Protein AF-A0A0M3J3Z9-F1 (afdb_monomer)

Solvent-accessible surface area (backbone atoms only — not comparable to full-atom values): 23123 Å² total; per-residue (Å²): 130,88,82,90,82,83,89,87,86,92,82,90,77,94,79,92,76,95,77,93,85,79,83,76,82,76,63,74,84,62,61,87,80,76,76,76,76,90,71,92,73,73,80,82,80,78,79,86,76,90,78,77,70,34,96,61,71,65,45,77,46,72,36,70,90,60,50,28,31,44,36,30,33,36,40,78,85,46,23,36,31,40,37,34,25,36,58,85,78,68,43,80,76,45,76,50,78,59,63,76,55,94,54,63,57,46,79,48,73,42,83,66,70,33,36,35,38,38,34,31,60,59,37,41,47,37,45,35,26,40,50,49,96,49,91,84,34,64,46,83,48,88,53,52,76,50,99,56,45,26,63,48,74,48,73,57,66,70,91,78,34,49,56,67,72,36,27,75,42,37,32,42,37,32,40,95,87,50,79,43,81,46,79,42,63,59,97,67,90,71,50,87,33,34,52,45,86,69,54,50,68,33,69,46,86,90,57,83,80,67,56,72,65,53,45,73,77,65,56,85,72,74,86,54,61,40,81,79,74,54,91,94,45,53,78,38,80,79,73,85,73,79,79,81,81,76,80,80,79,78,86,80,86,85,84,87,82,90,84,84,84,89,82,91,87,86,84,89,82,84,85,83,88,84,88,83,82,92,86,82,85,83,82,78,81,82,80,83,83,74,79,68,57,69,66,56,55,78,66,62,65,82,73,54,77,64,56,56,51,51,55,56,55,63,54,56,80,72,53,82,85,78,81,80,51,81,67,80,73,58,77,78,80,70,84,77,85,73,82,82,89,134

Organism: Anisakis simplex (NCBI:txid6269)

Sequence (342 aa):
MKKAYLNENIALANGQCCCDEKIENYNLKLSILRHLSIEFLGMPQYSRKKLLESPRAARILFVCNDAMIVIVHFARSSNRVITLVDSSTLEVKHTHQFDTSPQPLIPHYDFDSSVLFLTSKGDRFINMFEVIPTDPYLLPMASASFPNGHQAISLHPKIVCDVKAVEFQRGWRLTEKSMERISFRVPRVKKDLFQSDIFPRALATWIPVMSASNWFDGNYQPRLFVDLCPEDMQPYIASPQPAVRRSILQPQPRSQSHTHPQQQLISDGNAKSPTAPNGFASTVPQTPSDIGECRAEALRGAVDPNERKIVEMSWSNRIGVDLTLEQDRMQGVDEEEWYEDL

Radius of gyration: 31.96 Å; Cα contacts (8 Å, |Δi|>4): 390; chains: 1; bounding box: 105×120×56 Å

InterPro domains:
  IPR015505 Coronin [PTHR10856] (48-281)
  IPR015943 WD40/YVTN repeat-like-containing domain superfamily [G3DSA:2.130.10.10] (42-186)

pLDDT: mean 70.51, std 28.32, range [23.73, 98.38]

Foldseek 3Di:
DDDDDDDDDDDDDDDDDDDPDPPDPPPVVQPPPPDPPPDDDDDPPDDDDDDDQDPDDKDWDQADVNQKIWIWHAHPVQWTKIWIAGNPPRHTDDIDTDGHDPFTWDWDAFRFQQKIWTDGQFDQKTWIFRADPDPVRTHGDDIDGHPGGFRDKDKDAQLVADQLQQFRTKTWTHHPPDIDIGTDHDDDDPSQAGACVSGPFGFCPPDDQDDPVCVVVVDDDDTDTHGNDDPNHHHDDDDDDDDDDDDPDDDDDDDDDDDDDDDDDDDDDDDDDDDDDDDDDDDDDDDDDPPPVVVVVVPPPDDDPVVVVVVVVVVVVVDDPDPDDPVNPDDDDDPVPPCPDD

Secondary structure (DSSP, 8-state):
--------------------SS-STTGGGTGGGS----SSS-----------SSSS--EEEEETTTTEEEEEEE-TTSEEEEEEEETTT--EEEEEEEEE-SSPPEEEEETTTTEEEEE-TT-SEEEEEEE-SSTT-EEEEEEEE-SS--SEEEEPPGGGS-TTTTEEEEEEEE-SS-EEEEEEE---S--SSB-TTTSPSEE-TTS-SS-HHHHHTT---PPPEE----TT--B-----PPP------PPPPPPP----------------PPP-------PPPPPPSGGGSHHHHTT-S---HHHHHHHHHHHHTTS------GGGG-PPPPGGGG----

Structure (mmCIF, N/CA/C/O backbone):
data_AF-A0A0M3J3Z9-F1
#
_entry.id   AF-A0A0M3J3Z9-F1
#
loop_
_atom_site.group_PDB
_atom_site.id
_atom_site.type_symbol
_atom_site.label_atom_id
_atom_site.label_alt_id
_atom_site.label_comp_id
_atom_site.label_asym_id
_atom_site.label_entity_id
_atom_site.label_seq_id
_atom_site.pdbx_PDB_ins_code
_atom_site.Cartn_x
_atom_site.Cartn_y
_atom_site.Cartn_z
_atom_site.occupancy
_atom_site.B_iso_or_equiv
_atom_site.auth_seq_id
_atom_site.auth_comp_id
_atom_site.auth_asym_id
_atom_site.auth_atom_id
_atom_site.pdbx_PDB_model_num
ATOM 1 N N . MET A 1 1 ? -15.949 -59.157 -8.793 1.00 33.50 1 MET A N 1
ATOM 2 C CA . MET A 1 1 ? -17.158 -59.626 -8.067 1.00 33.50 1 MET A CA 1
ATOM 3 C C . MET A 1 1 ? -18.191 -58.497 -8.039 1.00 33.50 1 MET A C 1
ATOM 5 O O . MET A 1 1 ? -17.756 -57.360 -8.079 1.00 33.50 1 MET A O 1
ATOM 9 N N . LYS A 1 2 ? -19.498 -58.831 -8.029 1.00 27.19 2 LYS A N 1
ATOM 10 C CA . LYS A 1 2 ? -20.723 -58.011 -7.769 1.00 27.19 2 LYS A CA 1
ATOM 11 C C . LYS A 1 2 ? -20.571 -56.462 -7.793 1.00 27.19 2 LYS A C 1
ATOM 13 O O . LYS A 1 2 ? -19.894 -55.928 -6.932 1.00 27.19 2 LYS A O 1
ATOM 18 N N . LYS A 1 3 ? -21.076 -55.702 -8.781 1.00 23.73 3 LYS A N 1
ATOM 19 C CA . LYS A 1 3 ? -22.480 -55.361 -9.181 1.00 23.73 3 LYS A CA 1
ATOM 20 C C . LYS A 1 3 ? -23.329 -54.549 -8.171 1.00 23.73 3 LYS A C 1
ATOM 22 O O . LYS A 1 3 ? -23.683 -55.096 -7.134 1.00 23.73 3 LYS A O 1
ATOM 27 N N . ALA A 1 4 ? -23.835 -53.410 -8.687 1.00 25.70 4 ALA A N 1
ATOM 28 C CA . ALA A 1 4 ? -25.124 -52.727 -8.413 1.00 25.70 4 ALA A CA 1
ATOM 29 C C . ALA A 1 4 ? -25.273 -51.983 -7.058 1.00 25.70 4 ALA A C 1
ATOM 31 O O . ALA A 1 4 ? -24.601 -52.342 -6.100 1.00 25.70 4 ALA A O 1
ATOM 32 N N . TYR A 1 5 ? -26.083 -50.918 -6.908 1.00 26.47 5 TYR A N 1
ATOM 33 C CA . TYR A 1 5 ? -27.323 -50.472 -7.602 1.00 26.47 5 TYR A CA 1
ATOM 34 C C . TYR A 1 5 ? -27.315 -48.942 -7.908 1.00 26.47 5 TYR A C 1
ATOM 36 O O . TYR A 1 5 ? -26.622 -48.208 -7.215 1.00 26.47 5 TYR A O 1
ATOM 44 N N . LEU A 1 6 ? -27.820 -48.478 -9.071 1.00 25.38 6 LEU A N 1
ATOM 45 C CA . LEU A 1 6 ? -29.150 -47.851 -9.347 1.00 25.38 6 LEU A CA 1
ATOM 46 C C . LEU A 1 6 ? -29.468 -46.563 -8.539 1.00 25.38 6 LEU A C 1
ATOM 48 O O . LEU A 1 6 ? -29.291 -46.553 -7.329 1.00 25.38 6 LEU A O 1
ATOM 52 N N . ASN A 1 7 ? -29.795 -45.443 -9.215 1.00 25.02 7 ASN A N 1
ATOM 53 C CA . ASN A 1 7 ? -31.156 -44.861 -9.400 1.00 25.02 7 ASN A CA 1
ATOM 54 C C . ASN A 1 7 ? -31.912 -44.641 -8.065 1.00 25.02 7 ASN A C 1
ATOM 56 O O . ASN A 1 7 ? -32.005 -45.562 -7.270 1.00 25.02 7 ASN A O 1
ATOM 60 N N . GLU A 1 8 ? -32.548 -43.518 -7.721 1.00 29.31 8 GLU A N 1
ATOM 61 C CA . GLU A 1 8 ? -33.167 -42.404 -8.470 1.00 29.31 8 GLU A CA 1
ATOM 62 C C . GLU A 1 8 ? -33.351 -41.210 -7.462 1.00 29.31 8 GLU A C 1
ATOM 64 O O . GLU A 1 8 ? -32.829 -41.300 -6.355 1.00 29.31 8 GLU A O 1
ATOM 69 N N . ASN A 1 9 ? -34.012 -40.058 -7.677 1.00 26.53 9 ASN A N 1
ATOM 70 C CA . ASN A 1 9 ? -34.934 -39.568 -8.716 1.00 26.53 9 ASN A CA 1
ATOM 71 C C . ASN A 1 9 ? -34.886 -38.013 -8.840 1.00 26.53 9 ASN A C 1
ATOM 73 O O . ASN A 1 9 ? -34.100 -37.357 -8.160 1.00 26.53 9 ASN A O 1
ATOM 77 N N . ILE A 1 10 ? -35.754 -37.417 -9.670 1.00 33.69 10 ILE A N 1
ATOM 78 C CA . ILE A 1 10 ? -35.938 -35.958 -9.847 1.00 33.69 10 ILE A CA 1
ATOM 79 C C . ILE A 1 10 ? -37.017 -35.400 -8.899 1.00 33.69 10 ILE A C 1
ATOM 81 O O . ILE A 1 10 ? -38.089 -35.987 -8.772 1.00 33.69 10 ILE A O 1
ATOM 85 N N . ALA A 1 11 ? -36.798 -34.202 -8.341 1.00 27.67 11 ALA A N 1
ATOM 86 C CA . ALA A 1 11 ? -37.871 -33.340 -7.830 1.00 27.67 11 ALA A CA 1
ATOM 87 C C . ALA A 1 11 ? -37.537 -31.849 -8.041 1.00 27.67 11 ALA A C 1
ATOM 89 O O . ALA A 1 11 ? -36.802 -31.242 -7.265 1.00 27.67 11 ALA A O 1
ATOM 90 N N . LEU A 1 12 ? -38.092 -31.255 -9.102 1.00 29.23 12 LEU A N 1
ATOM 91 C CA . LEU A 1 12 ? -38.137 -29.802 -9.282 1.00 29.23 12 LEU A CA 1
ATOM 92 C C . LEU A 1 12 ? -39.249 -29.217 -8.402 1.00 29.23 12 LEU A C 1
ATOM 94 O O . LEU A 1 12 ? -40.394 -29.659 -8.486 1.00 29.23 12 LEU A O 1
ATOM 98 N N . ALA A 1 13 ? -38.936 -28.179 -7.628 1.00 28.89 13 ALA A N 1
ATOM 99 C CA . ALA A 1 13 ? -39.926 -27.318 -6.988 1.00 28.89 13 ALA A CA 1
ATOM 100 C C . ALA A 1 13 ? -39.615 -25.860 -7.351 1.00 28.89 13 ALA A C 1
ATOM 102 O O . ALA A 1 13 ? -38.582 -25.317 -6.963 1.00 28.89 13 ALA A O 1
ATOM 103 N N . ASN A 1 14 ? -40.497 -25.243 -8.138 1.00 28.72 14 ASN A N 1
ATOM 104 C CA . ASN A 1 14 ? -40.319 -23.878 -8.625 1.00 28.72 14 ASN A CA 1
ATOM 105 C C . ASN A 1 14 ? -40.517 -22.856 -7.494 1.00 28.72 14 ASN A C 1
ATOM 107 O O . ASN A 1 14 ? -41.579 -22.813 -6.875 1.00 28.72 14 ASN A O 1
ATOM 111 N N . GLY A 1 15 ? -39.523 -21.991 -7.290 1.00 27.84 15 GLY A N 1
ATOM 112 C CA . GLY A 1 15 ? -39.578 -20.823 -6.408 1.00 27.84 15 GLY A CA 1
ATOM 113 C C . GLY A 1 15 ? -38.993 -19.613 -7.130 1.00 27.84 15 GLY A C 1
ATOM 114 O O . GLY A 1 15 ? -37.798 -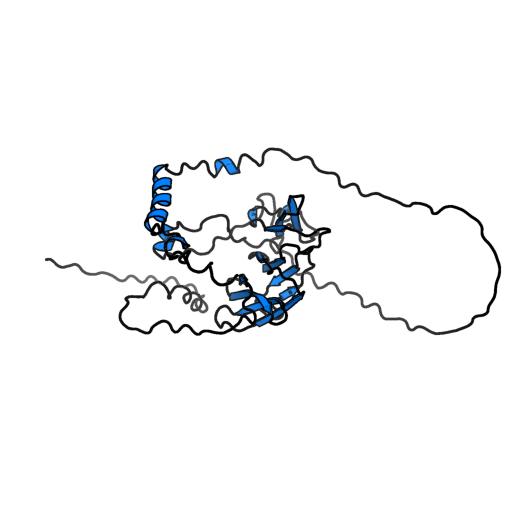19.355 -7.057 1.00 27.84 15 GLY A O 1
ATOM 115 N N . GLN A 1 16 ? -39.832 -18.918 -7.895 1.00 28.64 16 GLN A N 1
ATOM 116 C CA . GLN A 1 16 ? -39.428 -17.872 -8.833 1.00 28.64 16 GLN A CA 1
ATOM 117 C C . GLN A 1 16 ? -39.018 -16.576 -8.110 1.00 28.64 16 GLN A C 1
ATOM 119 O O . GLN A 1 16 ? -39.840 -15.961 -7.434 1.00 28.64 16 GLN A O 1
ATOM 124 N N . CYS A 1 17 ? -37.779 -16.116 -8.308 1.00 25.52 17 CYS A N 1
ATOM 125 C CA . CYS A 1 17 ? -37.366 -14.748 -7.986 1.00 25.52 17 CYS A CA 1
ATOM 126 C C . CYS A 1 17 ? -36.454 -14.211 -9.098 1.00 25.52 17 CYS A C 1
ATOM 128 O O . CYS A 1 17 ? -35.411 -14.786 -9.393 1.00 25.52 17 CYS A O 1
ATOM 130 N N . CYS A 1 18 ? -36.882 -13.139 -9.763 1.00 31.05 18 CYS A N 1
ATOM 131 C CA . CYS A 1 18 ? -36.248 -12.635 -10.980 1.00 31.05 18 CYS A CA 1
ATOM 132 C C . CYS A 1 18 ? -34.999 -11.792 -10.667 1.00 31.05 18 CYS A C 1
ATOM 134 O O . CYS A 1 18 ? -35.163 -10.669 -10.199 1.00 31.05 18 CYS A O 1
ATOM 136 N N . CYS A 1 19 ? -33.789 -12.287 -10.971 1.00 29.59 19 CYS A N 1
ATOM 137 C CA . CYS A 1 19 ? -32.552 -11.477 -10.998 1.00 29.59 19 CYS A CA 1
ATOM 138 C C . CYS A 1 19 ? -31.369 -12.087 -11.803 1.00 29.59 19 CYS A C 1
ATOM 140 O O . CYS A 1 19 ? -30.241 -11.605 -11.681 1.00 29.59 19 CYS A O 1
ATOM 142 N N . ASP A 1 20 ? -31.583 -13.118 -12.629 1.00 28.89 20 ASP A N 1
ATOM 143 C CA . ASP A 1 20 ? -30.493 -13.823 -13.325 1.00 28.89 20 ASP A CA 1
ATOM 144 C C . ASP A 1 20 ? -30.162 -13.237 -14.706 1.00 28.89 20 ASP A C 1
ATOM 146 O O . ASP A 1 20 ? -30.715 -13.651 -15.720 1.00 28.89 20 ASP A O 1
ATOM 150 N N . GLU A 1 21 ? -29.206 -12.301 -14.751 1.00 33.41 21 GLU A N 1
ATOM 151 C CA . GLU A 1 21 ? -28.522 -11.934 -16.010 1.00 33.41 21 GLU A CA 1
ATOM 152 C C . GLU A 1 21 ? -27.061 -11.445 -15.833 1.00 33.41 21 GLU A C 1
ATOM 154 O O . GLU A 1 21 ? -26.487 -10.832 -16.731 1.00 33.41 21 GLU A O 1
ATOM 159 N N . LYS A 1 22 ? -26.422 -11.668 -14.665 1.00 32.72 22 LYS A N 1
ATOM 160 C CA . LYS A 1 22 ? -25.047 -11.173 -14.381 1.00 32.72 22 LYS A CA 1
ATOM 161 C C . LYS A 1 22 ? -24.101 -12.136 -13.635 1.00 32.72 22 LYS A C 1
ATOM 163 O O . LYS A 1 22 ? -23.077 -11.690 -13.120 1.00 32.72 22 LYS A O 1
ATOM 168 N N . ILE A 1 23 ? -24.385 -13.443 -13.597 1.00 35.22 23 ILE A N 1
ATOM 169 C CA . ILE A 1 23 ? -23.622 -14.430 -12.790 1.00 35.22 23 ILE A CA 1
ATOM 170 C C . ILE A 1 23 ? -22.771 -15.401 -13.653 1.00 35.22 23 ILE A C 1
ATOM 172 O O . ILE A 1 23 ? -22.338 -16.447 -13.187 1.00 35.22 23 ILE A O 1
ATOM 176 N N . GLU A 1 24 ? -22.428 -15.059 -14.903 1.00 31.77 24 GLU A N 1
ATOM 177 C CA . GLU A 1 24 ? -21.567 -15.933 -15.737 1.00 31.77 24 GLU A CA 1
ATOM 178 C C . GLU A 1 24 ? -20.054 -15.636 -15.668 1.00 31.77 24 GLU A C 1
ATOM 180 O O . GLU A 1 24 ? -19.243 -16.534 -15.884 1.00 31.77 24 GLU A O 1
ATOM 185 N N . ASN A 1 25 ? -19.624 -14.422 -15.299 1.00 35.53 25 ASN A N 1
ATOM 186 C CA . ASN A 1 25 ? -18.208 -14.024 -15.435 1.00 35.53 25 ASN A CA 1
ATOM 187 C C . ASN A 1 25 ? -17.286 -14.315 -14.229 1.00 35.53 25 ASN A C 1
ATOM 189 O O . ASN A 1 25 ? -16.081 -14.086 -14.323 1.00 35.53 25 ASN A O 1
ATOM 193 N N . TYR A 1 26 ? -17.794 -14.841 -13.107 1.00 36.09 26 TYR A N 1
ATOM 194 C CA . TYR A 1 26 ? -16.971 -15.078 -11.901 1.00 36.09 26 TYR A CA 1
ATOM 195 C C . TYR A 1 26 ? -16.423 -16.511 -11.741 1.00 36.09 26 TYR A C 1
ATOM 197 O O . TYR A 1 26 ? -15.507 -16.719 -10.946 1.00 36.09 26 TYR A O 1
ATOM 205 N N . ASN A 1 27 ? -16.895 -17.491 -12.522 1.00 34.88 27 ASN A N 1
ATOM 206 C CA . ASN A 1 27 ? -16.474 -18.899 -12.383 1.00 34.88 27 ASN A CA 1
ATOM 207 C C . ASN A 1 27 ? -15.182 -19.274 -13.145 1.00 34.88 27 ASN A C 1
ATOM 209 O O . ASN A 1 27 ? -14.620 -20.348 -12.927 1.00 34.88 27 ASN A O 1
ATOM 213 N N . LEU A 1 28 ? -14.651 -18.389 -13.996 1.00 34.75 28 LEU A N 1
ATOM 214 C CA . LEU A 1 28 ? -13.483 -18.675 -14.848 1.00 34.75 28 LEU A CA 1
ATOM 215 C C . LEU A 1 28 ? -12.121 -18.696 -14.123 1.00 34.75 28 LEU A C 1
ATOM 217 O O . LEU A 1 28 ? -11.153 -19.201 -14.685 1.00 34.75 28 LEU A O 1
ATOM 221 N N . LYS A 1 29 ? -12.017 -18.206 -12.876 1.00 39.53 29 LYS A N 1
ATOM 222 C CA . LYS A 1 29 ? -10.755 -18.238 -12.098 1.00 39.53 29 LYS A CA 1
ATOM 223 C C . LYS A 1 29 ? -10.518 -19.545 -11.312 1.00 39.53 29 LYS A C 1
ATOM 225 O O . LYS A 1 29 ? -9.433 -19.711 -10.765 1.00 39.53 29 LYS A O 1
ATOM 230 N N . LEU A 1 30 ? -11.480 -20.479 -11.265 1.00 37.47 30 LEU A N 1
ATOM 231 C CA . LEU A 1 30 ? -11.384 -21.738 -10.492 1.00 37.47 30 LEU A CA 1
ATOM 232 C C . LEU A 1 30 ? -11.412 -23.027 -11.339 1.00 37.47 30 LEU A C 1
ATOM 234 O O . LEU A 1 30 ? -11.073 -24.094 -10.829 1.00 37.47 30 LEU A O 1
ATOM 238 N N . SER A 1 31 ? -11.728 -22.953 -12.635 1.00 32.56 31 SER A N 1
ATOM 239 C CA . SER A 1 31 ? -11.717 -24.120 -13.537 1.00 32.56 31 SER A CA 1
ATOM 240 C C . SER A 1 31 ? -10.309 -24.660 -13.845 1.00 32.56 31 SER A C 1
ATOM 242 O O . SER A 1 31 ? -10.166 -25.823 -14.215 1.00 32.56 31 SER A O 1
ATOM 244 N N . ILE A 1 32 ? -9.262 -23.855 -13.633 1.00 40.59 32 ILE A N 1
ATOM 245 C CA . ILE A 1 32 ? -7.861 -24.180 -13.966 1.00 40.59 32 ILE A CA 1
ATOM 246 C C . ILE A 1 32 ? -7.263 -25.304 -13.087 1.00 40.59 32 ILE A C 1
ATOM 248 O O . ILE A 1 32 ? -6.257 -25.896 -13.469 1.00 40.59 32 ILE A O 1
ATOM 252 N N . LEU A 1 33 ? -7.867 -25.644 -11.938 1.00 38.66 33 LEU A N 1
ATOM 253 C CA . LEU A 1 33 ? -7.277 -26.582 -10.961 1.00 38.66 33 LEU A CA 1
ATOM 254 C C . LEU A 1 33 ? -8.063 -27.880 -10.699 1.00 38.66 33 LEU A C 1
ATOM 256 O O . LEU A 1 33 ? -7.656 -28.649 -9.833 1.00 38.66 33 LEU A O 1
ATOM 260 N N . ARG A 1 34 ? -9.168 -28.163 -11.410 1.00 42.50 34 ARG A N 1
ATOM 261 C CA . ARG A 1 34 ? -10.032 -29.322 -11.074 1.00 42.50 34 ARG A CA 1
ATOM 262 C C . ARG A 1 34 ? -10.458 -30.254 -12.216 1.00 42.50 34 ARG A C 1
ATOM 264 O O . ARG A 1 34 ? -11.210 -31.183 -11.943 1.00 42.50 34 ARG A O 1
ATOM 271 N N . HIS A 1 35 ? -9.968 -30.089 -13.449 1.00 36.62 35 HIS A N 1
ATOM 272 C CA . HIS A 1 35 ? -10.182 -31.053 -14.550 1.00 36.62 35 HIS A CA 1
ATOM 273 C C . HIS A 1 35 ? -8.892 -31.333 -15.345 1.00 36.62 35 HIS A C 1
ATOM 275 O O . HIS A 1 35 ? -8.808 -31.118 -16.549 1.00 36.62 35 HIS A O 1
ATOM 281 N N . LEU A 1 36 ? -7.878 -31.860 -14.652 1.00 37.72 36 LEU A N 1
ATOM 282 C CA . LEU A 1 36 ? -6.738 -32.538 -15.278 1.00 37.72 36 LEU A CA 1
ATOM 283 C C . LEU A 1 36 ? -6.744 -34.025 -14.908 1.00 37.72 36 LEU A C 1
ATOM 285 O O . LEU A 1 36 ? -5.853 -34.535 -14.234 1.00 37.72 36 LEU A O 1
ATOM 289 N N . SER A 1 37 ? -7.749 -34.730 -15.436 1.00 35.53 37 SER A N 1
ATOM 290 C CA . SER A 1 37 ? -7.459 -36.049 -16.000 1.00 35.53 37 SER A CA 1
ATOM 291 C C . SER A 1 37 ? -6.449 -35.808 -17.122 1.00 35.53 37 SER A C 1
ATOM 293 O O . SER A 1 37 ? -6.788 -35.165 -18.117 1.00 35.53 37 SER A O 1
ATOM 295 N N . ILE A 1 38 ? -5.190 -36.210 -16.931 1.00 41.38 38 ILE A N 1
ATOM 296 C CA . ILE A 1 38 ? -4.120 -35.969 -17.909 1.00 41.38 38 ILE A CA 1
ATOM 297 C C . ILE A 1 38 ? -4.231 -37.009 -19.032 1.00 41.38 38 ILE A C 1
ATOM 299 O O . ILE A 1 38 ? -3.401 -37.899 -19.179 1.00 41.38 38 ILE A O 1
ATOM 303 N N . GLU A 1 39 ? -5.275 -36.860 -19.845 1.00 37.66 39 GLU A N 1
ATOM 304 C CA . GLU A 1 39 ? -5.426 -37.508 -21.144 1.00 37.66 39 GLU A CA 1
ATOM 305 C C . GLU A 1 39 ? -5.562 -36.429 -22.228 1.00 37.66 39 GLU A C 1
ATOM 307 O O . GLU A 1 39 ? -6.643 -35.969 -22.580 1.00 37.66 39 GLU A O 1
ATOM 312 N N . PHE A 1 40 ? -4.405 -36.015 -22.749 1.00 41.41 40 PHE A N 1
ATOM 313 C CA . PHE A 1 40 ? -4.224 -35.532 -24.123 1.00 41.41 40 PHE A CA 1
ATOM 314 C C . PHE A 1 40 ? -5.148 -34.414 -24.667 1.00 41.41 40 PHE A C 1
ATOM 316 O O . PHE A 1 40 ? -5.565 -34.449 -25.824 1.00 41.41 40 PHE A O 1
ATOM 323 N N . LEU A 1 41 ? -5.338 -33.328 -23.911 1.00 43.28 41 LEU A N 1
ATOM 324 C CA . LEU A 1 41 ? -5.767 -32.038 -24.473 1.00 43.28 41 LEU A CA 1
ATOM 325 C C . LEU A 1 41 ? -4.798 -30.916 -24.087 1.00 43.28 41 LEU A C 1
ATOM 327 O O . LEU A 1 41 ? -4.884 -30.381 -22.991 1.00 43.28 41 LEU A O 1
ATOM 331 N N . GLY A 1 42 ? -3.899 -30.575 -25.021 1.00 43.16 42 GLY A N 1
ATOM 332 C CA . GLY A 1 42 ? -3.133 -29.321 -25.095 1.00 43.16 42 GLY A CA 1
ATOM 333 C C . GLY A 1 42 ? -2.406 -28.849 -23.828 1.00 43.16 42 GLY A C 1
ATOM 334 O O . GLY A 1 42 ? -3.025 -28.316 -22.913 1.00 43.16 42 GLY A O 1
ATOM 335 N N . MET A 1 43 ? -1.065 -28.888 -23.839 1.00 45.84 43 MET A N 1
ATOM 336 C CA . MET A 1 43 ? -0.248 -28.120 -22.882 1.00 45.84 43 MET A CA 1
ATOM 337 C C . MET A 1 43 ? -0.798 -26.684 -22.752 1.00 45.84 43 MET A C 1
ATOM 339 O O . MET A 1 43 ? -0.996 -26.047 -23.795 1.00 45.84 43 MET A O 1
ATOM 343 N N . PRO A 1 44 ? -1.027 -26.151 -21.534 1.00 53.22 44 PRO A N 1
ATOM 344 C CA . PRO A 1 44 ? -1.515 -24.787 -21.365 1.00 53.22 44 PRO A CA 1
ATOM 345 C C . PRO A 1 44 ? -0.590 -23.810 -22.099 1.00 53.22 44 PRO A C 1
ATOM 347 O O . PRO A 1 44 ? 0.607 -23.727 -21.817 1.00 53.22 44 PRO A O 1
ATOM 350 N N . GLN A 1 45 ? -1.137 -23.092 -23.083 1.00 52.72 45 GLN A N 1
ATOM 351 C CA . GLN A 1 45 ? -0.361 -22.176 -23.916 1.00 52.72 45 GLN A CA 1
ATOM 352 C C . GLN A 1 45 ? -0.028 -20.903 -23.132 1.00 52.72 45 GLN A C 1
ATOM 354 O O . GLN A 1 45 ? -0.755 -19.911 -23.167 1.00 52.72 45 GLN A O 1
ATOM 359 N N . TYR A 1 46 ? 1.097 -20.929 -22.420 1.00 59.44 46 TYR A N 1
ATOM 360 C CA . TYR A 1 46 ? 1.622 -19.766 -21.712 1.00 59.44 46 TYR A CA 1
ATOM 361 C C . TYR A 1 46 ? 2.097 -18.690 -22.700 1.00 59.44 46 TYR A C 1
ATOM 363 O O . TYR A 1 46 ? 3.202 -18.759 -23.245 1.00 59.44 46 TYR A O 1
ATOM 371 N N . SER A 1 47 ? 1.284 -17.656 -22.912 1.00 65.62 47 SER A N 1
ATOM 372 C CA . SER A 1 47 ? 1.671 -16.483 -23.696 1.00 65.62 47 SER A CA 1
ATOM 373 C C . SER A 1 47 ? 2.633 -15.591 -22.896 1.00 65.62 47 SER A C 1
ATOM 375 O O . SER A 1 47 ? 2.277 -14.940 -21.914 1.00 65.62 47 SER A O 1
ATOM 377 N N . ARG A 1 48 ? 3.908 -15.547 -23.304 1.00 72.81 48 ARG A N 1
ATOM 378 C CA . ARG A 1 48 ? 4.930 -14.743 -22.615 1.00 72.81 48 ARG A CA 1
ATOM 379 C C . ARG A 1 48 ? 4.952 -13.303 -23.133 1.00 72.81 48 ARG A C 1
ATOM 381 O O . ARG A 1 48 ? 5.608 -13.007 -24.129 1.00 72.81 48 ARG A O 1
ATOM 388 N N . LYS A 1 49 ? 4.318 -12.380 -22.406 1.00 81.12 49 LYS A N 1
ATOM 389 C CA . LYS A 1 49 ? 4.427 -10.931 -22.651 1.00 81.12 49 LYS A CA 1
ATOM 390 C C . LYS A 1 49 ? 5.615 -10.341 -21.881 1.00 81.12 49 LYS A C 1
ATOM 392 O O . LYS A 1 49 ? 5.682 -10.458 -20.659 1.00 81.12 49 LYS A O 1
ATOM 397 N N . LYS A 1 50 ? 6.562 -9.688 -22.569 1.00 84.94 50 LYS A N 1
ATOM 398 C CA . LYS A 1 50 ? 7.608 -8.898 -21.893 1.00 84.94 50 LYS A CA 1
ATOM 399 C C . LYS A 1 50 ? 7.001 -7.575 -21.429 1.00 84.94 50 LYS A C 1
ATOM 401 O O . LYS A 1 50 ? 6.537 -6.801 -22.257 1.00 84.94 50 LYS A O 1
ATOM 406 N N . LEU A 1 51 ? 7.041 -7.334 -20.121 1.00 86.38 51 LEU A N 1
ATOM 407 C CA . LEU A 1 51 ? 6.490 -6.127 -19.501 1.00 86.38 51 LEU A CA 1
ATOM 408 C C . LEU A 1 51 ? 7.530 -5.317 -18.712 1.00 86.38 51 LEU A C 1
ATOM 410 O O . LEU A 1 51 ? 7.484 -4.094 -18.713 1.00 86.38 51 LEU A O 1
ATOM 414 N N . LEU A 1 52 ? 8.500 -5.982 -18.077 1.00 91.06 52 LEU A N 1
ATOM 415 C CA . LEU A 1 52 ? 9.582 -5.300 -17.365 1.00 91.06 52 LEU A CA 1
ATOM 416 C C . LEU A 1 52 ? 10.691 -4.861 -18.334 1.00 91.06 52 LEU A C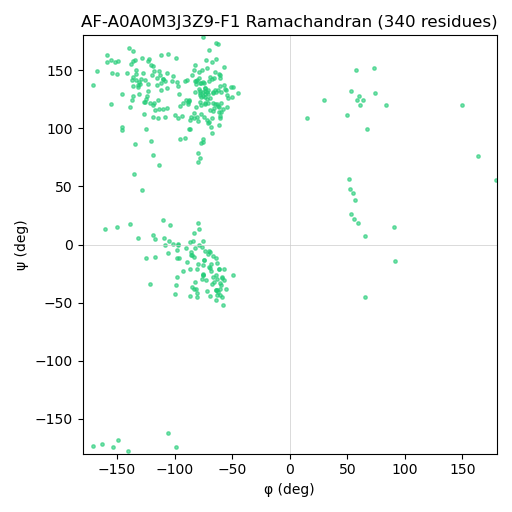 1
ATOM 418 O O . LEU A 1 52 ? 11.196 -5.655 -19.136 1.00 91.06 52 LEU A O 1
ATOM 422 N N . GLU A 1 53 ? 11.099 -3.597 -18.226 1.00 88.56 53 GLU A N 1
ATOM 423 C CA . GLU A 1 53 ? 12.219 -3.027 -18.988 1.00 88.56 53 GLU A CA 1
ATOM 424 C C . GLU A 1 53 ? 13.587 -3.337 -18.371 1.00 88.56 53 GLU A C 1
ATOM 426 O O . GLU A 1 53 ? 14.579 -3.466 -19.089 1.00 88.56 53 GLU A O 1
ATOM 431 N N . SER A 1 54 ? 13.634 -3.438 -17.041 1.00 91.94 54 SER A N 1
ATOM 432 C CA . SER A 1 54 ? 14.845 -3.626 -16.244 1.00 91.94 54 SER A CA 1
ATOM 433 C C . SER A 1 54 ? 14.884 -5.035 -15.635 1.00 91.94 54 SER A C 1
ATOM 435 O O . SER A 1 54 ? 13.841 -5.514 -15.190 1.00 91.94 54 SER A O 1
ATOM 437 N N . PRO A 1 55 ? 16.060 -5.688 -15.541 1.00 91.88 55 PRO A N 1
ATOM 438 C CA . PRO A 1 55 ? 16.224 -6.949 -14.809 1.00 91.88 55 PRO A CA 1
ATOM 439 C C . PRO A 1 55 ? 16.269 -6.758 -13.280 1.00 91.88 55 PRO A C 1
ATOM 441 O O . PRO A 1 55 ? 16.400 -7.730 -12.541 1.00 91.88 55 PRO A O 1
ATOM 444 N N . ARG A 1 56 ? 16.211 -5.510 -12.788 1.00 93.50 56 ARG A N 1
ATOM 445 C CA . ARG A 1 56 ? 16.195 -5.191 -11.353 1.00 93.50 56 ARG A CA 1
ATOM 446 C C . ARG A 1 56 ? 14.891 -5.661 -10.699 1.00 93.50 56 ARG A C 1
ATOM 448 O O . ARG A 1 56 ? 13.865 -5.797 -11.359 1.00 93.50 56 ARG A O 1
ATOM 455 N N . ALA A 1 57 ? 14.939 -5.858 -9.381 1.00 91.56 57 ALA A N 1
ATOM 456 C CA . ALA A 1 57 ? 13.812 -6.343 -8.590 1.00 91.56 57 ALA A CA 1
ATOM 457 C C . ALA A 1 57 ? 12.517 -5.545 -8.835 1.00 91.56 57 ALA A C 1
ATOM 459 O O . ALA A 1 57 ? 12.520 -4.311 -8.819 1.00 91.56 57 ALA A O 1
ATOM 460 N N . ALA A 1 58 ? 11.416 -6.278 -8.989 1.00 95.50 58 ALA A N 1
ATOM 461 C CA . ALA A 1 58 ? 10.062 -5.758 -9.094 1.00 95.50 58 ALA A CA 1
ATOM 462 C C . ALA A 1 58 ? 9.169 -6.380 -8.008 1.00 95.50 58 ALA A C 1
ATOM 464 O O . ALA A 1 58 ? 9.467 -7.457 -7.489 1.00 95.50 58 ALA A O 1
ATOM 465 N N . ARG A 1 59 ? 8.070 -5.707 -7.666 1.00 97.00 59 ARG A N 1
ATOM 466 C CA . ARG A 1 59 ? 7.022 -6.204 -6.761 1.00 97.00 59 ARG A CA 1
ATOM 467 C C . ARG A 1 59 ? 5.664 -6.086 -7.432 1.00 97.00 59 ARG A C 1
ATOM 469 O O . ARG A 1 59 ? 5.452 -5.177 -8.230 1.00 97.00 59 ARG A O 1
ATOM 476 N N . ILE A 1 60 ? 4.765 -7.009 -7.113 1.00 96.81 60 ILE A N 1
ATOM 477 C CA . ILE A 1 60 ? 3.459 -7.143 -7.760 1.00 96.81 60 ILE A CA 1
ATOM 478 C C . ILE A 1 60 ? 2.385 -7.270 -6.680 1.00 96.81 60 ILE A C 1
ATOM 480 O O . ILE A 1 60 ? 2.578 -8.023 -5.728 1.00 96.81 60 ILE A O 1
ATOM 484 N N . LEU A 1 61 ? 1.269 -6.554 -6.833 1.00 97.06 61 LEU A N 1
ATOM 485 C CA . LEU A 1 61 ? 0.062 -6.683 -6.012 1.00 97.06 61 LEU A CA 1
ATOM 486 C C . LEU A 1 61 ? -1.181 -6.741 -6.905 1.00 97.06 61 LEU A C 1
ATOM 488 O O . LEU A 1 61 ? -1.241 -6.058 -7.925 1.00 97.06 61 LEU A O 1
ATOM 492 N N . PHE A 1 62 ? -2.196 -7.492 -6.482 1.00 96.94 62 PHE A N 1
ATOM 493 C CA . PHE A 1 62 ? -3.552 -7.356 -7.014 1.00 96.94 62 PHE A CA 1
ATOM 494 C C . PHE A 1 62 ? -4.264 -6.189 -6.321 1.00 96.94 62 PHE A C 1
ATOM 496 O O . PHE A 1 62 ? -4.149 -6.024 -5.107 1.00 96.94 62 PHE A O 1
ATOM 503 N N . VAL A 1 63 ? -4.996 -5.389 -7.095 1.00 97.12 63 VAL A N 1
ATOM 504 C CA . VAL A 1 63 ? -5.750 -4.214 -6.630 1.00 97.12 63 VAL A CA 1
ATOM 505 C C . VAL A 1 63 ? -7.143 -4.187 -7.264 1.00 97.12 63 VAL A C 1
ATOM 507 O O . VAL A 1 63 ? -7.411 -4.931 -8.212 1.00 97.12 63 VAL A O 1
ATOM 510 N N . CYS A 1 64 ? -8.039 -3.345 -6.739 1.00 95.00 64 CYS A N 1
ATOM 511 C CA . CYS A 1 64 ? -9.409 -3.177 -7.239 1.00 95.00 64 CYS A CA 1
ATOM 512 C C . CYS A 1 64 ? -10.159 -4.522 -7.369 1.00 95.00 64 CYS A C 1
ATOM 514 O O . CYS A 1 64 ? -10.617 -4.885 -8.450 1.00 95.00 64 CYS A O 1
ATOM 516 N N . ASN A 1 65 ? -10.248 -5.289 -6.274 1.00 91.81 65 ASN A N 1
ATOM 517 C CA . ASN A 1 65 ? -10.880 -6.622 -6.230 1.00 91.81 65 ASN A CA 1
ATOM 518 C C . ASN A 1 65 ? -10.315 -7.626 -7.256 1.00 91.81 65 ASN A C 1
ATOM 520 O O . ASN A 1 65 ? -11.053 -8.346 -7.925 1.00 91.81 65 ASN A O 1
ATOM 524 N N . ASP A 1 66 ? -8.987 -7.661 -7.375 1.00 94.25 66 ASP A N 1
ATOM 525 C CA . ASP A 1 66 ? -8.225 -8.496 -8.310 1.00 94.25 66 ASP A CA 1
ATOM 526 C C . ASP A 1 66 ? -8.562 -8.259 -9.795 1.00 94.25 66 ASP A C 1
ATOM 528 O O . ASP A 1 66 ? -8.262 -9.122 -10.626 1.00 94.25 66 ASP A O 1
ATOM 532 N N . ALA A 1 67 ? -9.181 -7.121 -10.138 1.00 95.06 67 ALA A N 1
ATOM 533 C CA . ALA A 1 67 ? -9.415 -6.706 -11.521 1.00 95.06 67 ALA A CA 1
ATOM 534 C C . ALA A 1 67 ? -8.137 -6.158 -12.173 1.00 95.06 67 ALA A C 1
ATOM 536 O O . ALA A 1 67 ? -7.941 -6.321 -13.379 1.00 95.06 67 ALA A O 1
ATOM 537 N N . MET A 1 68 ? -7.241 -5.565 -11.379 1.00 96.94 68 MET A N 1
ATOM 538 C CA . MET A 1 68 ? -5.980 -4.991 -11.845 1.00 96.94 68 MET A CA 1
ATOM 539 C C . MET A 1 68 ? -4.778 -5.501 -11.056 1.00 96.94 68 MET A C 1
ATOM 541 O O . MET A 1 68 ? -4.887 -6.003 -9.936 1.00 96.94 68 MET A O 1
ATOM 545 N N . ILE A 1 69 ? -3.611 -5.343 -11.669 1.00 97.62 69 ILE A N 1
ATOM 546 C CA . ILE A 1 69 ? -2.307 -5.690 -11.126 1.00 97.62 69 ILE A CA 1
ATOM 547 C C . ILE A 1 69 ? -1.456 -4.418 -11.095 1.00 97.62 69 ILE A C 1
ATOM 549 O O . ILE A 1 69 ? -1.204 -3.798 -12.128 1.00 97.62 69 ILE A O 1
ATOM 553 N N . VAL A 1 70 ? -0.989 -4.050 -9.905 1.00 98.00 70 VAL A N 1
ATOM 554 C CA . VAL A 1 70 ? 0.046 -3.034 -9.697 1.00 98.00 70 VAL A CA 1
ATOM 555 C C . VAL A 1 70 ? 1.404 -3.711 -9.768 1.00 98.00 70 VAL A C 1
ATOM 557 O O . VAL A 1 70 ? 1.679 -4.640 -9.010 1.00 98.00 70 VAL A O 1
ATOM 560 N N . ILE A 1 71 ? 2.271 -3.218 -10.649 1.00 97.50 71 ILE A N 1
ATOM 561 C CA . ILE A 1 71 ? 3.658 -3.659 -10.781 1.00 97.50 71 ILE A CA 1
ATOM 562 C C . ILE A 1 71 ? 4.568 -2.479 -10.480 1.00 97.50 71 ILE A C 1
ATOM 564 O O . ILE A 1 71 ? 4.525 -1.450 -11.147 1.00 97.50 71 ILE A O 1
ATOM 568 N N . VAL A 1 72 ? 5.425 -2.647 -9.485 1.00 97.38 72 VAL A N 1
ATOM 569 C CA . VAL A 1 72 ? 6.393 -1.651 -9.042 1.00 97.38 72 VAL A CA 1
ATOM 570 C C . VAL A 1 72 ? 7.782 -2.138 -9.425 1.00 97.38 72 VAL A C 1
ATOM 572 O O . VAL A 1 72 ? 8.212 -3.194 -8.966 1.00 97.38 72 VAL A O 1
ATOM 575 N N . HIS A 1 73 ? 8.470 -1.406 -10.297 1.00 96.81 73 HIS A N 1
ATOM 576 C CA . HIS A 1 73 ? 9.715 -1.841 -10.933 1.00 96.81 73 HIS A CA 1
ATOM 577 C C . HIS A 1 73 ? 10.639 -0.655 -11.252 1.00 96.81 73 HIS A C 1
ATOM 579 O O . HIS A 1 73 ? 10.428 0.468 -10.792 1.00 96.81 73 HIS A O 1
ATOM 585 N N . PHE A 1 74 ? 11.679 -0.911 -12.046 1.00 96.81 74 PHE A N 1
ATOM 586 C CA . PHE A 1 74 ? 12.543 0.123 -12.609 1.00 96.81 74 PHE A CA 1
ATOM 587 C C . PHE A 1 74 ? 12.335 0.260 -14.118 1.00 96.81 74 PHE A C 1
ATOM 589 O O . PHE A 1 74 ? 12.164 -0.746 -14.815 1.00 96.81 74 PHE A O 1
ATOM 596 N N . ALA A 1 75 ? 12.392 1.496 -14.612 1.00 94.81 75 ALA A N 1
ATOM 597 C CA . ALA A 1 75 ? 12.564 1.788 -16.034 1.00 94.81 75 ALA A CA 1
ATOM 598 C C . ALA A 1 75 ? 13.980 1.424 -16.504 1.00 94.81 75 ALA A C 1
ATOM 600 O O . ALA A 1 75 ? 14.907 1.274 -15.696 1.00 94.81 75 ALA A O 1
ATOM 601 N N . ARG A 1 76 ? 14.195 1.394 -17.824 1.00 91.88 76 ARG A N 1
ATOM 602 C CA . ARG A 1 76 ? 15.545 1.317 -18.410 1.00 91.88 76 ARG A CA 1
ATOM 603 C C . ARG A 1 76 ? 16.453 2.475 -17.963 1.00 91.88 76 ARG A C 1
ATOM 605 O O . ARG A 1 76 ? 17.654 2.271 -17.815 1.00 91.88 76 ARG A O 1
ATOM 612 N N . SER A 1 77 ? 15.890 3.651 -17.677 1.00 91.25 77 SER A N 1
ATOM 613 C CA . SER A 1 77 ? 16.597 4.826 -17.132 1.00 91.25 77 SER A CA 1
ATOM 614 C C . SER A 1 77 ? 16.953 4.724 -15.638 1.00 91.25 77 SER A C 1
ATOM 616 O O . SER A 1 77 ? 17.480 5.673 -15.067 1.00 91.25 77 SER A O 1
ATOM 618 N N . SER A 1 78 ? 16.663 3.595 -14.977 1.00 91.62 78 SER A N 1
ATOM 619 C CA . SER A 1 78 ? 16.812 3.386 -13.525 1.00 91.62 78 SER A CA 1
ATOM 620 C C . SER A 1 78 ? 15.915 4.234 -12.610 1.00 91.62 78 SER A C 1
ATOM 622 O O . SER A 1 78 ? 16.039 4.122 -11.387 1.00 91.62 78 SER A O 1
ATOM 624 N N . ASN A 1 79 ? 14.962 4.994 -13.160 1.00 95.69 79 ASN A N 1
ATOM 625 C CA . ASN A 1 79 ? 13.855 5.568 -12.391 1.00 95.69 79 ASN A CA 1
ATOM 626 C C . ASN A 1 79 ? 12.989 4.470 -11.762 1.00 95.69 79 ASN A C 1
ATOM 628 O O . ASN A 1 79 ? 12.792 3.407 -12.359 1.00 95.69 79 ASN A O 1
ATOM 632 N N . ARG A 1 80 ? 12.438 4.749 -10.578 1.00 96.81 80 ARG A N 1
ATOM 633 C CA . ARG A 1 80 ? 11.393 3.932 -9.949 1.00 96.81 80 ARG A CA 1
ATOM 634 C C . ARG A 1 80 ? 10.083 4.167 -10.706 1.00 96.81 80 ARG A C 1
ATOM 636 O O . ARG A 1 80 ? 9.756 5.308 -11.022 1.00 96.81 80 ARG A O 1
ATOM 643 N N . VAL A 1 81 ? 9.347 3.107 -11.022 1.00 96.62 81 VAL A N 1
ATOM 644 C CA . VAL A 1 81 ? 8.120 3.160 -11.833 1.00 96.62 81 VAL A CA 1
ATOM 645 C C . VAL A 1 81 ? 7.037 2.292 -11.208 1.00 96.62 81 VAL A C 1
ATOM 647 O O . VAL A 1 81 ? 7.322 1.217 -10.676 1.00 96.62 81 VAL A O 1
ATOM 650 N N . ILE A 1 82 ? 5.792 2.751 -11.306 1.00 97.06 82 ILE A N 1
ATOM 651 C CA . ILE A 1 82 ? 4.599 1.928 -11.135 1.00 97.06 82 ILE A CA 1
ATOM 652 C C . ILE A 1 82 ? 3.876 1.796 -12.478 1.00 97.06 82 ILE A C 1
ATOM 654 O O . ILE A 1 82 ? 3.647 2.785 -13.168 1.00 97.06 82 ILE A O 1
ATOM 658 N N . THR A 1 83 ? 3.495 0.573 -12.824 1.00 97.31 83 THR A N 1
ATOM 659 C CA . THR A 1 83 ? 2.683 0.245 -13.996 1.00 97.31 83 THR A CA 1
ATOM 660 C C . THR A 1 83 ? 1.447 -0.519 -13.536 1.00 97.31 83 THR A C 1
ATOM 662 O O . THR A 1 83 ? 1.562 -1.505 -12.808 1.00 97.31 83 THR A O 1
ATOM 665 N N . LEU A 1 84 ? 0.267 -0.056 -13.945 1.00 97.69 84 LEU A N 1
ATOM 666 C CA . LEU A 1 84 ? -1.011 -0.729 -13.732 1.00 97.69 84 LEU A CA 1
ATOM 667 C C . LEU A 1 84 ? -1.379 -1.514 -14.979 1.00 97.69 84 LEU A C 1
ATOM 669 O O . LEU A 1 84 ? -1.258 -1.030 -16.107 1.00 97.69 84 LEU A O 1
ATOM 673 N N . VAL A 1 85 ? -1.854 -2.728 -14.747 1.00 96.81 85 VAL A N 1
ATOM 674 C CA . VAL A 1 85 ? -2.154 -3.709 -15.779 1.00 96.81 85 VAL A CA 1
ATOM 675 C C . VAL A 1 85 ? -3.524 -4.312 -15.502 1.00 96.81 85 VAL A C 1
ATOM 677 O O . VAL A 1 85 ? -3.865 -4.580 -14.351 1.00 96.81 85 VAL A O 1
ATOM 680 N N . ASP A 1 86 ? -4.301 -4.568 -16.544 1.00 95.06 86 ASP A N 1
ATOM 681 C CA . ASP A 1 86 ? -5.501 -5.395 -16.442 1.00 95.06 86 ASP A CA 1
ATOM 682 C C . ASP A 1 86 ? -5.132 -6.837 -16.051 1.00 95.06 86 ASP A C 1
ATOM 684 O O . ASP A 1 86 ? -4.237 -7.439 -16.649 1.00 95.06 86 ASP A O 1
ATOM 688 N N . SER A 1 87 ? -5.807 -7.403 -15.047 1.00 94.56 87 SER A N 1
ATOM 689 C CA . SER A 1 87 ? -5.496 -8.752 -14.546 1.00 94.56 87 SER A CA 1
ATOM 690 C C . SER A 1 87 ? -5.852 -9.884 -15.515 1.00 94.56 87 SER A C 1
ATOM 692 O O . SER A 1 87 ? -5.333 -10.989 -15.364 1.00 94.56 87 SER A O 1
ATOM 694 N N . SER A 1 88 ? -6.740 -9.626 -16.479 1.00 91.75 88 SER A N 1
ATOM 695 C CA . SER A 1 88 ? -7.270 -10.612 -17.421 1.00 91.75 88 SER A CA 1
ATOM 696 C C . SER A 1 88 ? -6.578 -10.543 -18.782 1.00 91.75 88 SER A C 1
ATOM 698 O O . SER A 1 88 ? -6.213 -11.578 -19.335 1.00 91.75 88 SER A O 1
ATOM 700 N N . THR A 1 89 ? -6.329 -9.337 -19.304 1.00 91.69 89 THR A N 1
ATOM 701 C CA . THR A 1 89 ? -5.716 -9.137 -20.632 1.00 91.69 89 THR A CA 1
ATOM 702 C C . THR A 1 89 ? -4.209 -8.877 -20.581 1.00 91.69 89 THR A C 1
ATOM 704 O O . THR A 1 89 ? -3.537 -8.880 -21.617 1.00 91.69 89 THR A O 1
ATOM 707 N N . LEU A 1 90 ? -3.659 -8.617 -19.388 1.00 91.56 90 LEU A N 1
ATOM 708 C CA . LEU A 1 90 ? -2.288 -8.143 -19.180 1.00 91.56 90 LEU A CA 1
ATOM 709 C C . LEU A 1 90 ? -1.953 -6.879 -20.002 1.00 91.56 90 LEU A C 1
ATOM 711 O O . LEU A 1 90 ? -0.795 -6.635 -20.362 1.00 91.56 90 LEU A O 1
ATOM 715 N N . GLU A 1 91 ? -2.958 -6.072 -20.352 1.00 93.50 91 GLU A N 1
ATOM 716 C CA . GLU A 1 91 ? -2.799 -4.779 -21.019 1.00 93.50 91 GLU A CA 1
ATOM 717 C C . GLU A 1 91 ? -2.386 -3.692 -20.020 1.00 93.50 91 GLU A C 1
ATOM 719 O O . GLU A 1 91 ? -2.973 -3.578 -18.945 1.00 93.50 91 GLU A O 1
ATOM 724 N N . VAL A 1 92 ? -1.388 -2.881 -20.381 1.00 96.06 92 VAL A N 1
ATOM 725 C CA . VAL A 1 92 ? -0.967 -1.725 -19.579 1.00 96.06 92 VAL A CA 1
ATOM 726 C C . VAL A 1 92 ? -2.039 -0.645 -19.663 1.00 96.06 92 VAL A C 1
ATOM 728 O O . VAL A 1 92 ? -2.357 -0.179 -20.752 1.00 96.06 92 VAL A O 1
ATOM 731 N N . LYS A 1 93 ? -2.576 -0.244 -18.510 1.00 97.00 93 LYS A N 1
ATOM 732 C CA . LYS A 1 93 ? -3.606 0.797 -18.392 1.00 97.00 93 LYS A CA 1
ATOM 733 C C . LYS A 1 93 ? -3.027 2.153 -18.003 1.00 97.00 93 LYS A C 1
ATOM 735 O O . LYS A 1 93 ? -3.505 3.177 -18.475 1.00 97.00 93 LYS A O 1
ATOM 740 N N . HIS A 1 94 ? -1.988 2.163 -17.169 1.00 97.19 94 HIS A N 1
ATOM 741 C CA . HIS A 1 94 ? -1.329 3.386 -16.715 1.00 97.19 94 HIS A CA 1
ATOM 742 C C . HIS A 1 94 ? 0.123 3.107 -16.322 1.00 97.19 94 HIS A C 1
ATOM 744 O O . HIS A 1 94 ? 0.417 2.048 -15.769 1.00 97.19 94 HIS A O 1
ATOM 750 N N . THR A 1 95 ? 1.013 4.077 -16.523 1.00 96.56 95 THR A N 1
ATOM 751 C CA . THR A 1 95 ? 2.390 4.039 -16.018 1.00 96.56 95 THR A CA 1
ATOM 752 C C . THR A 1 95 ? 2.744 5.399 -15.430 1.00 96.56 95 THR A C 1
ATOM 754 O O . THR A 1 95 ? 2.602 6.420 -16.099 1.00 96.56 95 THR A O 1
ATOM 757 N N . HIS A 1 96 ? 3.234 5.409 -14.191 1.00 96.31 96 HIS A N 1
ATOM 758 C CA . HIS A 1 96 ? 3.678 6.607 -13.487 1.00 96.31 96 HIS A CA 1
ATOM 759 C C . HIS A 1 96 ? 5.133 6.445 -13.036 1.00 96.31 96 HIS A C 1
ATOM 761 O O . HIS A 1 96 ? 5.528 5.422 -12.469 1.00 96.31 96 HIS A O 1
ATOM 767 N N . GLN A 1 97 ? 5.942 7.466 -13.306 1.00 95.81 97 GLN A N 1
ATOM 768 C CA . GLN A 1 97 ? 7.378 7.475 -13.053 1.00 95.81 97 GLN A CA 1
ATOM 769 C C . GLN A 1 97 ? 7.708 8.376 -11.862 1.00 95.81 97 GLN A C 1
ATOM 771 O O . GLN A 1 97 ? 7.239 9.508 -11.775 1.00 95.81 97 GLN A O 1
ATOM 776 N N . PHE A 1 98 ? 8.560 7.874 -10.974 1.00 94.19 98 PHE A N 1
ATOM 777 C CA . PHE A 1 98 ? 9.078 8.585 -9.813 1.00 94.19 98 PHE A CA 1
ATOM 778 C C . PHE A 1 98 ? 10.548 9.003 -10.033 1.00 94.19 98 PHE A C 1
ATOM 780 O O . PHE A 1 98 ? 11.082 9.043 -11.147 1.00 94.19 98 PHE A O 1
ATOM 787 N N . ASP A 1 99 ? 11.217 9.315 -8.930 1.00 93.31 99 ASP A N 1
ATOM 788 C CA . ASP A 1 99 ? 12.638 9.621 -8.835 1.00 93.31 99 ASP A CA 1
ATOM 789 C C . ASP A 1 99 ? 13.565 8.440 -9.199 1.00 93.31 99 ASP A C 1
ATOM 791 O O . ASP A 1 99 ? 13.157 7.295 -9.427 1.00 93.31 99 ASP A O 1
ATOM 795 N N . THR A 1 100 ? 14.863 8.737 -9.243 1.00 93.69 100 THR A N 1
ATOM 796 C CA . THR A 1 100 ? 15.931 7.758 -9.463 1.00 93.69 100 THR A CA 1
ATOM 797 C C . THR A 1 100 ? 16.560 7.389 -8.125 1.00 93.69 100 THR A C 1
ATOM 799 O O . THR A 1 100 ? 17.242 8.200 -7.506 1.00 93.69 100 THR A O 1
ATOM 802 N N . SER A 1 101 ? 16.352 6.148 -7.682 1.00 92.62 101 SER A N 1
ATOM 803 C CA . SER A 1 101 ? 16.910 5.611 -6.435 1.00 92.62 101 SER A CA 1
ATOM 804 C C . SER A 1 101 ? 17.338 4.148 -6.626 1.00 92.62 101 SER A C 1
ATOM 806 O O . SER A 1 101 ? 16.729 3.417 -7.417 1.00 92.62 101 SER A O 1
ATOM 808 N N . PRO A 1 102 ? 18.389 3.667 -5.935 1.00 91.62 102 PRO A N 1
ATOM 809 C CA . PRO A 1 102 ? 18.792 2.266 -6.014 1.00 91.62 102 PRO A CA 1
ATOM 810 C C . PRO A 1 102 ? 17.772 1.308 -5.368 1.00 91.62 102 PRO A C 1
ATOM 812 O O . PRO A 1 102 ? 17.736 0.129 -5.727 1.00 91.62 102 PRO A O 1
ATOM 815 N N . GLN A 1 103 ? 16.930 1.793 -4.447 1.00 95.19 103 GLN A N 1
ATOM 816 C CA . GLN A 1 103 ? 16.087 0.955 -3.588 1.00 95.19 103 GLN A CA 1
ATOM 817 C C . GLN A 1 103 ? 14.687 0.719 -4.190 1.00 95.19 103 GLN A C 1
ATOM 819 O O . GLN A 1 103 ? 13.961 1.692 -4.418 1.00 95.19 103 GLN A O 1
ATOM 824 N N . PRO A 1 104 ? 14.259 -0.541 -4.424 1.00 93.75 104 PRO A N 1
ATOM 825 C CA . PRO A 1 104 ? 12.959 -0.839 -5.027 1.00 93.75 104 PRO A CA 1
ATOM 826 C C . PRO A 1 104 ? 11.815 -0.426 -4.101 1.00 93.75 104 PRO A C 1
ATOM 828 O O . PRO A 1 104 ? 11.800 -0.835 -2.936 1.00 93.75 104 PRO A O 1
ATOM 831 N N . LEU A 1 105 ? 10.841 0.315 -4.641 1.00 96.44 105 LEU A N 1
ATOM 832 C CA . LEU A 1 105 ? 9.621 0.699 -3.923 1.00 96.44 105 LEU A CA 1
ATOM 833 C C . LEU A 1 105 ? 8.889 -0.551 -3.407 1.00 96.44 105 LEU A C 1
ATOM 835 O O . LEU A 1 105 ? 8.730 -1.556 -4.106 1.00 96.44 105 LEU A O 1
ATOM 839 N N . ILE A 1 106 ? 8.482 -0.490 -2.148 1.00 97.12 106 ILE A N 1
ATOM 840 C CA . ILE A 1 106 ? 7.661 -1.461 -1.437 1.00 97.12 106 ILE A CA 1
ATOM 841 C C . ILE A 1 106 ? 6.223 -0.934 -1.516 1.00 97.12 106 ILE A C 1
ATOM 843 O O . ILE A 1 106 ? 5.931 0.094 -0.899 1.00 97.12 106 ILE A O 1
ATOM 847 N N . PRO A 1 107 ? 5.338 -1.576 -2.295 1.00 97.56 107 PRO A N 1
ATOM 848 C CA . PRO A 1 107 ? 3.925 -1.252 -2.277 1.00 97.56 107 PRO A CA 1
ATOM 849 C C . PRO A 1 107 ? 3.230 -1.930 -1.094 1.00 97.56 107 PRO A C 1
ATOM 851 O O . PRO A 1 107 ? 3.486 -3.096 -0.796 1.00 97.56 107 PRO A O 1
ATOM 854 N N . HIS A 1 108 ? 2.301 -1.214 -0.472 1.00 97.25 108 HIS A N 1
ATOM 855 C CA . HIS A 1 108 ? 1.286 -1.769 0.415 1.00 97.25 108 HIS A CA 1
ATOM 856 C C . HIS A 1 108 ? -0.072 -1.215 -0.006 1.00 97.25 108 HIS A C 1
ATOM 858 O O . HIS A 1 108 ? -0.220 -0.004 -0.139 1.00 97.25 108 HIS A O 1
ATOM 864 N N . TYR A 1 109 ? -1.062 -2.079 -0.202 1.00 97.44 109 TYR A N 1
ATOM 865 C CA . TYR A 1 109 ? -2.398 -1.692 -0.646 1.00 97.44 109 TYR A CA 1
ATOM 866 C C . TYR A 1 109 ? -3.415 -1.971 0.459 1.00 97.44 109 TYR A C 1
ATOM 868 O O . TYR A 1 109 ? -3.503 -3.096 0.947 1.00 97.44 109 TYR A O 1
ATOM 876 N N . ASP A 1 110 ? -4.158 -0.944 0.866 1.00 96.44 110 ASP A N 1
ATOM 877 C CA . ASP A 1 110 ? -5.344 -1.101 1.702 1.00 96.44 110 ASP A CA 1
ATOM 878 C C . ASP A 1 110 ? -6.549 -1.392 0.799 1.00 96.44 110 ASP A C 1
ATOM 880 O O . ASP A 1 110 ? -7.014 -0.519 0.065 1.00 96.44 110 ASP A O 1
ATOM 884 N N . PHE A 1 111 ? -7.045 -2.628 0.856 1.00 92.94 111 PHE A N 1
ATOM 885 C CA . PHE A 1 111 ? -8.179 -3.087 0.051 1.00 92.94 111 PHE A CA 1
ATOM 886 C C . PHE A 1 111 ? -9.486 -2.358 0.386 1.00 92.94 111 PHE A C 1
ATOM 888 O O . PHE A 1 111 ? -10.349 -2.259 -0.482 1.00 92.94 111 PHE A O 1
ATOM 895 N N . ASP A 1 112 ? -9.630 -1.837 1.609 1.00 93.94 112 ASP A N 1
ATOM 896 C CA . ASP A 1 112 ? -10.889 -1.254 2.077 1.00 93.94 112 ASP A CA 1
ATOM 897 C C . ASP A 1 112 ? -11.041 0.205 1.621 1.00 93.94 112 ASP A C 1
ATOM 899 O O . ASP A 1 112 ? -12.135 0.629 1.259 1.00 93.94 112 ASP A O 1
ATOM 903 N N . SER A 1 113 ? -9.945 0.977 1.613 1.00 94.31 113 SER A N 1
ATOM 904 C CA . SER A 1 113 ? -9.924 2.367 1.115 1.00 94.31 113 SER A CA 1
ATOM 905 C C . SER A 1 113 ? -9.410 2.508 -0.321 1.00 94.31 113 SER A C 1
ATOM 907 O O . SER A 1 113 ? -9.392 3.609 -0.861 1.00 94.31 113 SER A O 1
ATOM 909 N N . SER A 1 114 ? -8.955 1.413 -0.939 1.00 96.06 114 SER A N 1
ATOM 910 C CA . SER A 1 114 ? -8.237 1.410 -2.222 1.00 96.06 114 SER A CA 1
ATOM 911 C C . SER A 1 114 ? -6.978 2.295 -2.261 1.00 96.06 114 SER A C 1
ATOM 913 O O . SER A 1 114 ? -6.513 2.662 -3.343 1.00 96.06 114 SER A O 1
ATOM 915 N N . VAL A 1 115 ? -6.380 2.612 -1.107 1.00 97.69 115 VAL A N 1
ATOM 916 C CA . VAL A 1 115 ? -5.157 3.425 -1.028 1.00 97.69 115 VAL A CA 1
ATOM 917 C C . VAL A 1 115 ? -3.905 2.557 -1.147 1.00 97.69 115 VAL A C 1
ATOM 919 O O . VAL A 1 115 ? -3.659 1.640 -0.360 1.00 97.69 115 VAL A O 1
ATOM 922 N N . LEU A 1 116 ? -3.067 2.894 -2.123 1.00 98.31 116 LEU A N 1
ATOM 923 C CA . LEU A 1 116 ? -1.735 2.349 -2.328 1.00 98.31 116 LEU A CA 1
ATOM 924 C C . LEU A 1 116 ? -0.681 3.261 -1.691 1.00 98.31 116 LEU A C 1
ATOM 926 O O . LEU A 1 116 ? -0.495 4.404 -2.103 1.00 98.31 116 LEU A O 1
ATOM 930 N N . PHE A 1 117 ? 0.062 2.712 -0.737 1.00 98.38 117 PHE A N 1
ATOM 931 C CA . PHE A 1 117 ? 1.220 3.319 -0.092 1.00 98.38 117 PHE A CA 1
ATOM 932 C C . PHE A 1 117 ? 2.500 2.818 -0.776 1.00 98.38 117 PHE A C 1
ATOM 934 O O . PHE A 1 117 ? 2.691 1.612 -0.940 1.00 98.38 117 PHE A O 1
ATOM 941 N N . LEU A 1 118 ? 3.390 3.732 -1.162 1.00 97.69 118 LEU A N 1
ATOM 942 C CA . LEU A 1 118 ? 4.644 3.450 -1.865 1.00 97.69 118 LEU A CA 1
ATOM 943 C C . LEU A 1 118 ? 5.823 4.077 -1.124 1.00 97.69 118 LEU A C 1
ATOM 945 O O . LEU A 1 118 ? 5.866 5.293 -0.920 1.00 97.69 118 LEU A O 1
ATOM 949 N N . THR A 1 119 ? 6.799 3.251 -0.743 1.00 96.81 119 THR A N 1
ATOM 950 C CA . THR A 1 119 ? 8.014 3.724 -0.067 1.00 96.81 119 THR A CA 1
ATOM 951 C C . THR A 1 119 ? 9.182 2.737 -0.180 1.00 96.81 119 THR A C 1
ATOM 953 O O . THR A 1 119 ? 8.962 1.550 -0.392 1.00 96.81 119 THR A O 1
ATOM 956 N N . SER A 1 120 ? 10.425 3.187 -0.036 1.00 96.50 120 SER A N 1
ATOM 957 C CA . SER A 1 120 ? 11.636 2.352 -0.008 1.00 96.50 120 SER A CA 1
ATOM 958 C C . SER A 1 120 ? 12.435 2.552 1.280 1.00 96.50 120 SER A C 1
ATOM 960 O O . SER A 1 120 ? 12.398 3.612 1.900 1.00 96.50 120 SER A O 1
ATOM 962 N N . LYS A 1 121 ? 13.290 1.576 1.619 1.00 96.31 121 LYS A N 1
ATOM 963 C CA . LYS A 1 121 ? 14.368 1.774 2.601 1.00 96.31 121 LYS A CA 1
ATOM 964 C C . LYS A 1 121 ? 15.172 3.033 2.249 1.00 96.31 121 LYS A C 1
ATOM 966 O O . LYS A 1 121 ? 15.677 3.152 1.136 1.00 96.31 121 LYS A O 1
ATOM 971 N N . GLY A 1 122 ? 15.319 3.936 3.212 1.00 96.31 122 GLY A N 1
ATOM 972 C CA . GLY A 1 122 ? 16.015 5.215 3.073 1.00 96.31 122 GLY A CA 1
ATOM 973 C C . GLY A 1 122 ? 15.127 6.391 2.654 1.00 96.31 122 GLY A C 1
ATOM 974 O O . GLY A 1 122 ? 15.554 7.532 2.832 1.00 96.31 122 GLY A O 1
ATOM 975 N N . ASP A 1 123 ? 13.899 6.163 2.174 1.00 96.31 123 ASP A N 1
ATOM 976 C CA . ASP A 1 123 ? 13.003 7.262 1.811 1.00 96.31 123 ASP A CA 1
ATOM 977 C C . ASP A 1 123 ? 12.612 8.091 3.047 1.00 96.31 123 ASP A C 1
ATOM 979 O O . ASP A 1 123 ? 12.475 7.604 4.177 1.00 96.31 123 ASP A O 1
ATOM 983 N N . ARG A 1 124 ? 12.392 9.388 2.820 1.00 96.25 124 ARG A N 1
ATOM 984 C CA . ARG A 1 124 ? 11.833 10.316 3.818 1.00 96.25 124 ARG A CA 1
ATOM 985 C C . ARG A 1 124 ? 10.330 10.533 3.658 1.00 96.25 124 ARG A C 1
ATOM 987 O O . ARG A 1 124 ? 9.746 11.286 4.428 1.00 96.25 124 ARG A O 1
ATOM 994 N N . PHE A 1 125 ? 9.710 9.886 2.678 1.00 95.94 125 PHE A N 1
ATOM 995 C CA . PHE A 1 125 ? 8.309 10.072 2.330 1.00 95.94 125 PHE A CA 1
ATOM 996 C C . PHE A 1 125 ? 7.604 8.740 2.066 1.00 95.94 125 PHE A C 1
ATOM 998 O O . PHE A 1 125 ? 8.234 7.731 1.748 1.00 95.94 125 PHE A O 1
ATOM 1005 N N . ILE A 1 126 ? 6.281 8.759 2.190 1.00 97.50 126 ILE A N 1
ATOM 1006 C CA . ILE A 1 126 ? 5.385 7.698 1.732 1.00 97.50 126 ILE A CA 1
ATOM 1007 C C . ILE A 1 126 ? 4.487 8.344 0.687 1.00 97.50 126 ILE A C 1
ATOM 1009 O O . ILE A 1 126 ? 3.658 9.191 1.028 1.00 97.50 126 ILE A O 1
ATOM 1013 N N . ASN A 1 127 ? 4.683 7.975 -0.577 1.00 97.12 127 ASN A N 1
ATOM 1014 C CA . ASN A 1 127 ? 3.793 8.404 -1.648 1.00 97.12 127 ASN A CA 1
ATOM 1015 C C . ASN A 1 127 ? 2.501 7.599 -1.560 1.00 97.12 127 ASN A C 1
ATOM 1017 O O . ASN A 1 127 ? 2.536 6.404 -1.264 1.00 97.12 127 ASN A O 1
ATOM 1021 N N . MET A 1 128 ? 1.369 8.257 -1.781 1.00 98.00 128 MET A N 1
ATOM 1022 C CA . MET A 1 128 ? 0.052 7.649 -1.634 1.00 98.00 128 MET A CA 1
ATOM 1023 C C . MET A 1 128 ? -0.804 7.957 -2.856 1.00 98.00 128 MET A C 1
ATOM 1025 O O . MET A 1 128 ? -0.809 9.088 -3.343 1.00 98.00 128 MET A O 1
ATOM 1029 N N . PHE A 1 129 ? -1.524 6.948 -3.332 1.00 98.19 129 PHE A N 1
ATOM 1030 C CA . PHE A 1 129 ? -2.482 7.069 -4.425 1.00 98.19 129 PHE A CA 1
ATOM 1031 C C . PHE A 1 129 ? -3.750 6.310 -4.061 1.00 98.19 129 PHE A C 1
ATOM 1033 O O . PHE A 1 129 ? -3.665 5.174 -3.603 1.00 98.19 129 PHE A O 1
ATOM 1040 N N . GLU A 1 130 ? -4.913 6.894 -4.312 1.00 97.62 130 GLU A N 1
ATOM 1041 C CA . GLU A 1 130 ? -6.153 6.127 -4.404 1.00 97.62 130 GLU A CA 1
ATOM 1042 C C . GLU A 1 130 ? -6.179 5.449 -5.783 1.00 97.62 130 GLU A C 1
ATOM 1044 O O . GLU A 1 130 ? -5.915 6.087 -6.808 1.00 97.62 130 GLU A O 1
ATOM 1049 N N . VAL A 1 131 ? -6.413 4.135 -5.803 1.00 98.00 131 VAL A N 1
ATOM 1050 C CA . VAL A 1 131 ? -6.352 3.311 -7.016 1.00 98.00 131 VAL A CA 1
ATOM 1051 C C . VAL A 1 131 ? -7.756 2.930 -7.458 1.00 98.00 131 VAL A C 1
ATOM 1053 O O . VAL A 1 131 ? -8.460 2.204 -6.756 1.00 98.00 131 VAL A O 1
ATOM 1056 N N . ILE A 1 132 ? -8.139 3.381 -8.648 1.00 96.94 132 ILE A N 1
ATOM 1057 C CA . ILE A 1 132 ? -9.467 3.162 -9.225 1.00 96.94 132 ILE A CA 1
ATOM 1058 C C . ILE A 1 132 ? -9.378 2.351 -10.530 1.00 96.94 132 ILE A C 1
ATOM 1060 O O . ILE A 1 132 ? -8.396 2.464 -11.264 1.00 96.94 132 ILE A O 1
ATOM 1064 N N . PRO A 1 133 ? -10.398 1.538 -10.871 1.00 94.81 133 PRO A N 1
ATOM 1065 C CA . PRO A 1 133 ? -10.370 0.674 -12.055 1.00 94.81 133 PRO A CA 1
ATOM 1066 C C . PRO A 1 133 ? -10.663 1.409 -13.381 1.00 94.81 133 PRO A C 1
ATOM 1068 O O . PRO A 1 133 ? -10.918 0.770 -14.400 1.00 94.81 133 PRO A O 1
ATOM 1071 N N . THR A 1 134 ? -10.648 2.741 -13.383 1.00 95.31 134 THR A N 1
ATOM 1072 C CA . THR A 1 134 ? -10.970 3.606 -14.527 1.00 95.31 134 THR A CA 1
ATOM 1073 C C . THR A 1 134 ? -9.983 4.763 -14.600 1.00 95.31 134 THR A C 1
ATOM 1075 O O . THR A 1 134 ? -9.449 5.166 -13.571 1.00 95.31 134 THR A O 1
ATOM 1078 N N . ASP A 1 135 ? -9.779 5.340 -15.785 1.00 94.88 135 ASP A N 1
ATOM 1079 C CA . ASP A 1 135 ? -8.946 6.538 -15.968 1.00 94.88 135 ASP A CA 1
ATOM 1080 C C . ASP A 1 135 ? -9.324 7.658 -14.966 1.00 94.88 135 ASP A C 1
ATOM 1082 O O . ASP A 1 135 ? -10.521 7.871 -14.736 1.00 94.88 135 ASP A O 1
ATOM 1086 N N . PRO A 1 136 ? -8.355 8.342 -14.316 1.00 96.38 136 PRO A N 1
ATOM 1087 C CA . PRO A 1 136 ? -6.893 8.293 -14.512 1.00 96.38 136 PRO A CA 1
ATOM 1088 C C . PRO A 1 136 ? -6.146 7.145 -13.798 1.00 96.38 136 PRO A C 1
ATOM 1090 O O . PRO A 1 136 ? -4.915 7.140 -13.784 1.00 96.38 136 PRO A O 1
ATOM 1093 N N . TYR A 1 137 ? -6.855 6.170 -13.221 1.00 97.19 137 TYR A N 1
ATOM 1094 C CA . TYR A 1 137 ? -6.373 4.982 -12.488 1.00 97.19 137 TYR A CA 1
ATOM 1095 C C . TYR A 1 137 ? -5.630 5.242 -11.170 1.00 97.19 137 TYR A C 1
ATOM 1097 O O . TYR A 1 137 ? -5.904 4.576 -10.173 1.00 97.19 137 TYR A O 1
ATOM 1105 N N . LEU A 1 138 ? -4.704 6.201 -11.146 1.00 97.62 138 LEU A N 1
ATOM 1106 C CA . LEU A 1 138 ? -3.960 6.628 -9.964 1.00 97.62 138 LEU A CA 1
ATOM 1107 C C . LEU A 1 138 ? -4.325 8.071 -9.614 1.00 97.62 138 LEU A C 1
ATOM 1109 O O . LEU A 1 138 ? -3.914 9.007 -10.299 1.00 97.62 138 LEU A O 1
ATOM 1113 N N . LEU A 1 139 ? -5.064 8.256 -8.522 1.00 97.56 139 LEU A N 1
ATOM 1114 C CA . LEU A 1 139 ? -5.418 9.564 -7.975 1.00 97.56 139 LEU A CA 1
ATOM 1115 C C . LEU A 1 139 ? -4.388 9.960 -6.900 1.00 97.56 139 LEU A C 1
ATOM 1117 O O . LEU A 1 139 ? -4.350 9.325 -5.843 1.00 97.56 139 LEU A O 1
ATOM 1121 N N . PRO A 1 140 ? -3.521 10.969 -7.127 1.00 96.56 140 PRO A N 1
ATOM 1122 C CA . PRO A 1 140 ? -2.470 11.317 -6.172 1.00 96.56 140 PRO A CA 1
ATOM 1123 C C . PRO A 1 140 ? -3.037 11.873 -4.863 1.00 96.56 140 PRO A C 1
ATOM 1125 O O . PRO A 1 140 ? -3.843 12.805 -4.865 1.00 96.56 140 PRO A O 1
ATOM 1128 N N . MET A 1 141 ? -2.556 11.351 -3.738 1.00 96.31 141 MET A N 1
ATOM 1129 C CA . MET A 1 141 ? -2.863 11.848 -2.398 1.00 96.31 141 MET A CA 1
ATOM 1130 C C . MET A 1 141 ? -1.665 12.617 -1.821 1.00 96.31 141 MET A C 1
ATOM 1132 O O . MET A 1 141 ? -0.534 12.500 -2.292 1.00 96.31 141 MET A O 1
ATOM 1136 N N . ALA A 1 142 ? -1.894 13.408 -0.771 1.00 94.50 142 ALA A N 1
ATOM 1137 C CA . ALA A 1 142 ? -0.825 14.152 -0.106 1.00 94.50 142 ALA A CA 1
ATOM 1138 C C . ALA A 1 142 ? 0.157 13.201 0.605 1.00 94.50 142 ALA A C 1
ATOM 1140 O O . ALA A 1 142 ? -0.189 12.616 1.631 1.00 94.50 142 ALA A O 1
ATOM 1141 N N . SER A 1 143 ? 1.378 13.056 0.079 1.00 94.44 143 SER A N 1
ATOM 1142 C CA . SER A 1 143 ? 2.416 12.185 0.646 1.00 94.44 143 SER A CA 1
ATOM 1143 C C . SER A 1 143 ? 2.743 12.528 2.104 1.00 94.44 143 SER A C 1
ATOM 1145 O O . SER A 1 143 ? 2.929 13.695 2.457 1.00 94.44 143 SER A O 1
ATOM 1147 N N . ALA A 1 144 ? 2.903 11.507 2.949 1.00 95.69 144 ALA A N 1
ATOM 1148 C CA . ALA A 1 144 ? 3.438 11.703 4.295 1.00 95.69 144 ALA A CA 1
ATOM 1149 C C . ALA A 1 144 ? 4.948 11.966 4.211 1.00 95.69 144 ALA A C 1
ATOM 1151 O O . ALA A 1 144 ? 5.650 11.253 3.496 1.00 95.69 144 ALA A O 1
ATOM 1152 N N . SER A 1 145 ? 5.450 12.964 4.940 1.00 96.00 145 SER A N 1
ATOM 1153 C CA . SER A 1 145 ? 6.856 13.392 4.918 1.00 96.00 145 SER A CA 1
ATOM 1154 C C . SER A 1 145 ? 7.445 13.402 6.327 1.00 96.00 145 SER A C 1
ATOM 1156 O O . SER A 1 145 ? 6.766 13.768 7.286 1.00 96.00 145 SER A O 1
ATOM 1158 N N . PHE A 1 146 ? 8.708 12.997 6.452 1.00 96.12 146 PHE A N 1
ATOM 1159 C CA . PHE A 1 146 ? 9.400 12.797 7.722 1.00 96.12 146 PHE A CA 1
ATOM 1160 C C . PHE A 1 146 ? 10.805 13.435 7.700 1.00 96.12 146 PHE A C 1
ATOM 1162 O O . PHE A 1 146 ? 11.440 13.464 6.644 1.00 96.12 146 PHE A O 1
ATOM 1169 N N . PRO A 1 147 ? 11.353 13.895 8.846 1.00 94.56 147 PRO A N 1
ATOM 1170 C CA . PRO A 1 147 ? 12.668 14.551 8.874 1.00 94.56 147 PRO A CA 1
ATOM 1171 C C . PRO A 1 147 ? 13.835 13.640 8.460 1.00 94.56 147 PRO A C 1
ATOM 1173 O O . PRO A 1 147 ? 14.744 14.061 7.749 1.00 94.56 147 PRO A O 1
ATOM 1176 N N . ASN A 1 148 ? 13.786 12.374 8.884 1.00 95.56 148 ASN A N 1
ATOM 1177 C CA . ASN A 1 148 ? 14.838 11.372 8.686 1.00 95.56 148 ASN A CA 1
ATOM 1178 C C . ASN A 1 148 ? 14.378 10.274 7.719 1.00 95.56 148 ASN A C 1
ATOM 1180 O O . ASN A 1 148 ? 13.177 10.107 7.511 1.00 95.56 148 ASN A O 1
ATOM 1184 N N . GLY A 1 149 ? 15.304 9.488 7.165 1.00 96.88 149 GLY A N 1
ATOM 1185 C CA . GLY A 1 149 ? 14.965 8.277 6.405 1.00 96.88 149 GLY A CA 1
ATOM 1186 C C . GLY A 1 149 ? 14.455 7.153 7.316 1.00 96.88 149 GLY A C 1
ATOM 1187 O O . GLY A 1 149 ? 14.832 7.085 8.486 1.00 96.88 149 GLY A O 1
ATOM 1188 N N . HIS A 1 150 ? 13.604 6.266 6.797 1.00 97.31 150 HIS A N 1
ATOM 1189 C CA . HIS A 1 150 ? 13.190 5.053 7.514 1.00 97.31 150 HIS A CA 1
ATOM 1190 C C . HIS A 1 150 ? 13.846 3.802 6.920 1.00 97.31 150 HIS A C 1
ATOM 1192 O O . HIS A 1 150 ? 14.111 3.723 5.723 1.00 97.31 150 HIS A O 1
ATOM 1198 N N . GLN A 1 151 ? 14.119 2.809 7.760 1.00 97.06 151 GLN A N 1
ATOM 1199 C CA . GLN A 1 151 ? 14.663 1.519 7.346 1.00 97.06 151 GLN A CA 1
ATOM 1200 C C . GLN A 1 151 ? 13.569 0.582 6.819 1.00 97.06 151 GLN A C 1
ATOM 1202 O O . GLN A 1 151 ? 13.799 -0.138 5.849 1.00 97.06 151 GLN A O 1
ATOM 1207 N N . ALA A 1 152 ? 12.391 0.611 7.450 1.00 96.62 152 ALA A N 1
ATOM 1208 C CA . ALA A 1 152 ? 11.227 -0.194 7.096 1.00 96.62 152 ALA A CA 1
ATOM 1209 C C . ALA A 1 152 ? 9.929 0.480 7.571 1.00 96.62 152 ALA A C 1
ATOM 1211 O O . ALA A 1 152 ? 9.941 1.281 8.510 1.00 96.62 152 ALA A O 1
ATOM 1212 N N . ILE A 1 153 ? 8.807 0.112 6.952 1.00 97.44 153 ILE A N 1
ATOM 1213 C CA . ILE A 1 153 ? 7.454 0.445 7.411 1.00 97.44 153 ILE A CA 1
ATOM 1214 C C . ILE A 1 153 ? 6.629 -0.839 7.432 1.00 97.44 153 ILE A C 1
ATOM 1216 O O . ILE A 1 153 ? 6.716 -1.647 6.511 1.00 97.44 153 ILE A O 1
ATOM 1220 N N . SER A 1 154 ? 5.835 -1.012 8.485 1.00 96.81 154 SER A N 1
ATOM 1221 C CA . SER A 1 154 ? 4.844 -2.078 8.616 1.00 96.81 154 SER A CA 1
ATOM 1222 C C . SER A 1 154 ? 3.490 -1.447 8.918 1.00 96.81 154 SER A C 1
ATOM 1224 O O . SER A 1 154 ? 3.361 -0.685 9.878 1.00 96.81 154 SER A O 1
ATOM 1226 N N . LEU A 1 155 ? 2.494 -1.714 8.079 1.00 97.12 155 LEU A N 1
ATOM 1227 C CA . LEU A 1 155 ? 1.131 -1.217 8.243 1.00 97.12 155 LEU A CA 1
ATOM 1228 C C . LEU A 1 155 ? 0.271 -2.303 8.907 1.00 97.12 155 LEU A C 1
ATOM 1230 O O . LEU A 1 155 ? 0.442 -3.492 8.649 1.00 97.12 155 LEU A O 1
ATOM 1234 N N . HIS A 1 156 ? -0.603 -1.894 9.829 1.00 96.44 156 HIS A N 1
ATOM 1235 C CA . HIS A 1 156 ? -1.439 -2.819 10.602 1.00 96.44 156 HIS A CA 1
ATOM 1236 C C . HIS A 1 156 ? -2.691 -3.257 9.830 1.00 96.44 156 HIS A C 1
ATOM 1238 O O . HIS A 1 156 ? -3.193 -2.482 9.013 1.00 96.44 156 HIS A O 1
ATOM 1244 N N . PRO A 1 157 ? -3.259 -4.438 10.149 1.00 95.50 157 PRO A N 1
ATOM 1245 C CA . PRO A 1 157 ? -4.602 -4.817 9.719 1.00 95.50 157 PRO A CA 1
ATOM 1246 C C . PRO A 1 157 ? -5.665 -3.806 10.170 1.00 95.50 157 PRO A C 1
ATOM 1248 O O . PRO A 1 157 ? -5.520 -3.154 11.210 1.00 95.50 157 PRO A O 1
ATOM 1251 N N . LYS A 1 158 ? -6.769 -3.723 9.418 1.00 95.31 158 LYS A N 1
ATOM 1252 C CA . LYS A 1 158 ? -7.806 -2.695 9.596 1.00 95.31 158 LYS A CA 1
ATOM 1253 C C . LYS A 1 158 ? -8.386 -2.630 11.014 1.00 95.31 158 LYS A C 1
ATOM 1255 O O . LYS A 1 158 ? -8.548 -1.535 11.540 1.00 95.31 158 LYS A O 1
ATOM 1260 N N . ILE A 1 159 ? -8.588 -3.779 11.669 1.00 95.69 159 ILE A N 1
ATOM 1261 C CA . ILE A 1 159 ? -9.123 -3.888 13.044 1.00 95.69 159 ILE A CA 1
ATOM 1262 C C . ILE A 1 159 ? -8.323 -3.120 14.112 1.00 95.69 159 ILE A C 1
ATOM 1264 O O . ILE A 1 159 ? -8.856 -2.803 15.169 1.00 95.69 159 ILE A O 1
ATOM 1268 N N . VAL A 1 160 ? -7.049 -2.802 13.863 1.00 96.12 160 VAL A N 1
ATOM 1269 C CA . VAL A 1 160 ?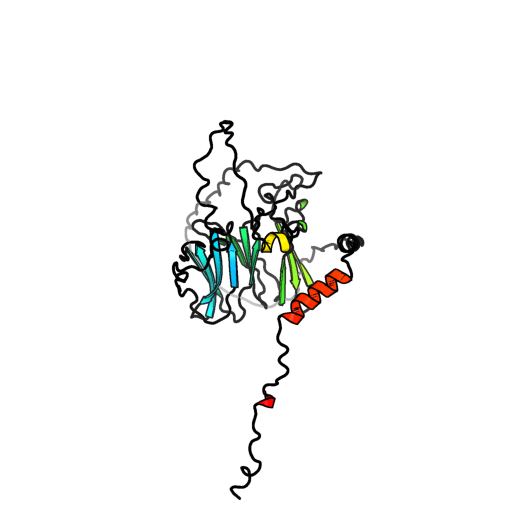 -6.207 -2.059 14.820 1.00 96.12 160 VAL A CA 1
ATOM 1270 C C . VAL A 1 160 ? -6.408 -0.537 14.691 1.00 96.12 160 VAL A C 1
ATOM 1272 O O . VAL A 1 160 ? -5.873 0.222 15.501 1.00 96.12 160 VAL A O 1
ATOM 1275 N N . CYS A 1 161 ? -7.122 -0.061 13.668 1.00 96.31 161 CYS A N 1
ATOM 1276 C CA . CYS A 1 161 ? -7.288 1.363 13.380 1.00 96.31 161 CYS A CA 1
ATOM 1277 C C . CYS A 1 161 ? -8.318 2.038 14.299 1.00 96.31 161 CYS A C 1
ATOM 1279 O O . CYS A 1 161 ? -9.381 1.489 14.577 1.00 96.31 161 CYS A O 1
ATOM 1281 N N . ASP A 1 162 ? -8.013 3.255 14.753 1.00 95.62 162 ASP A N 1
ATOM 1282 C CA . ASP A 1 162 ? -8.934 4.069 15.552 1.00 95.62 162 ASP A CA 1
ATOM 1283 C C . ASP A 1 162 ? -10.025 4.708 14.672 1.00 95.62 162 ASP A C 1
ATOM 1285 O O . ASP A 1 162 ? -9.914 5.838 14.182 1.00 95.62 162 ASP A O 1
ATOM 1289 N N . VAL A 1 163 ? -11.108 3.957 14.484 1.00 94.50 163 VAL A N 1
ATOM 1290 C CA . VAL A 1 163 ? -12.277 4.368 13.700 1.00 94.50 163 VAL A CA 1
ATOM 1291 C C . VAL A 1 163 ? -12.929 5.644 14.255 1.00 94.50 163 VAL A C 1
ATOM 1293 O O . VAL A 1 163 ? -13.362 6.493 13.474 1.00 94.50 163 VAL A O 1
ATOM 1296 N N . LYS A 1 164 ? -12.936 5.845 15.584 1.00 92.88 164 LYS A N 1
ATOM 1297 C CA . LYS A 1 164 ? -13.501 7.051 16.225 1.00 92.88 164 LYS A CA 1
ATOM 1298 C C . LYS A 1 164 ? -12.671 8.297 15.901 1.00 92.88 164 LYS A C 1
ATOM 1300 O O . LYS A 1 164 ? -13.208 9.385 15.700 1.00 92.88 164 LYS A O 1
ATOM 1305 N N . ALA A 1 165 ? -11.355 8.142 15.758 1.00 94.06 165 ALA A N 1
ATOM 1306 C CA . ALA A 1 165 ? -10.475 9.190 15.246 1.00 94.06 165 ALA A CA 1
ATOM 1307 C C . ALA A 1 165 ? -10.498 9.358 13.712 1.00 94.06 165 ALA A C 1
ATOM 1309 O O . ALA A 1 165 ? -9.802 10.244 13.200 1.00 94.06 165 ALA A O 1
ATOM 1310 N N . VAL A 1 166 ? -11.283 8.547 12.991 1.00 95.19 166 VAL A N 1
ATOM 1311 C CA . VAL A 1 166 ? -11.307 8.442 11.521 1.00 95.19 166 VAL A CA 1
ATOM 1312 C C . VAL A 1 166 ? -9.917 8.105 10.953 1.00 95.19 166 VAL A C 1
ATOM 1314 O O . VAL A 1 166 ? -9.479 8.629 9.927 1.00 95.19 166 VAL A O 1
ATOM 1317 N N . GLU A 1 167 ? -9.192 7.238 11.663 1.00 96.69 167 GLU A N 1
ATOM 1318 C CA . GLU A 1 167 ? -7.921 6.651 11.243 1.00 96.69 167 GLU A CA 1
ATOM 1319 C C . GLU A 1 167 ? -8.194 5.495 10.279 1.00 96.69 167 GLU A C 1
ATOM 1321 O O . GLU A 1 167 ? -8.659 4.441 10.694 1.00 96.69 167 GLU A O 1
ATOM 1326 N N . PHE A 1 168 ? -7.942 5.687 8.982 1.00 96.12 168 PHE A N 1
ATOM 1327 C CA . PHE A 1 168 ? -8.215 4.655 7.974 1.00 96.12 168 PHE A CA 1
ATOM 1328 C C . PHE A 1 168 ? -7.052 3.670 7.808 1.00 96.12 168 PHE A C 1
ATOM 1330 O O . PHE A 1 168 ? -7.266 2.556 7.335 1.00 96.12 168 PHE A O 1
ATOM 1337 N N . GLN A 1 169 ? -5.839 4.067 8.206 1.00 97.50 169 GLN A N 1
ATOM 1338 C CA . GLN A 1 169 ? -4.660 3.208 8.239 1.00 97.50 169 GLN A CA 1
ATOM 1339 C C . GLN A 1 169 ? -3.717 3.658 9.360 1.00 97.50 169 GLN A C 1
ATOM 1341 O O . GLN A 1 169 ? -3.552 4.849 9.629 1.00 97.50 169 GLN A O 1
ATOM 1346 N N . ARG A 1 170 ? -3.023 2.704 9.980 1.00 97.19 170 ARG A N 1
ATOM 1347 C CA . ARG A 1 170 ? -1.928 2.965 10.928 1.00 97.19 170 ARG A CA 1
ATOM 1348 C C . ARG A 1 170 ? -0.773 1.990 10.739 1.00 97.19 170 ARG A C 1
ATOM 1350 O O . ARG A 1 170 ? -0.916 0.980 10.053 1.00 97.19 170 ARG A O 1
ATOM 1357 N N . GLY A 1 171 ? 0.358 2.254 11.381 1.00 97.50 171 GLY A N 1
ATOM 1358 C CA . GLY A 1 171 ? 1.531 1.394 11.278 1.00 97.50 171 GLY A CA 1
ATOM 1359 C C . GLY A 1 171 ? 2.653 1.728 12.248 1.00 97.50 171 GLY A C 1
ATOM 1360 O O . GLY A 1 171 ? 2.539 2.609 13.103 1.00 97.50 171 GLY A O 1
ATOM 1361 N N . TRP A 1 172 ? 3.760 1.025 12.050 1.00 97.94 172 TRP A N 1
ATOM 1362 C CA . TRP A 1 172 ? 5.056 1.280 12.653 1.00 97.94 172 TRP A CA 1
ATOM 1363 C C . TRP A 1 172 ? 6.069 1.651 11.574 1.00 97.94 172 TRP A C 1
ATOM 1365 O O . TRP A 1 172 ? 6.145 1.023 10.518 1.00 97.94 172 TRP A O 1
ATOM 1375 N N . ARG A 1 173 ? 6.874 2.664 11.870 1.00 97.94 173 ARG A N 1
ATOM 1376 C CA . ARG A 1 173 ? 7.961 3.171 11.042 1.00 97.94 173 ARG A CA 1
ATOM 1377 C C . ARG A 1 173 ? 9.266 2.967 11.800 1.00 97.94 173 ARG A C 1
ATOM 1379 O O . ARG A 1 173 ? 9.458 3.551 12.863 1.00 97.94 173 ARG A O 1
ATOM 1386 N N . LEU A 1 174 ? 10.153 2.136 11.267 1.00 98.31 174 LEU A N 1
ATOM 1387 C CA . LEU A 1 174 ? 11.475 1.906 11.841 1.00 98.31 174 LEU A CA 1
ATOM 1388 C C . LEU A 1 174 ? 12.450 2.941 11.278 1.00 98.31 174 LEU A C 1
ATOM 1390 O O . LEU A 1 174 ? 12.638 3.006 10.064 1.00 98.31 174 LEU A O 1
ATOM 1394 N N . THR A 1 175 ? 13.077 3.740 12.133 1.00 97.25 175 THR A N 1
ATOM 1395 C CA . THR A 1 175 ? 14.200 4.612 11.763 1.00 97.25 175 THR A CA 1
ATOM 1396 C C . THR A 1 175 ? 15.525 3.949 12.148 1.00 97.25 175 THR A C 1
ATOM 1398 O O . THR A 1 175 ? 15.556 2.799 12.573 1.00 97.25 175 THR A O 1
ATOM 1401 N N . GLU A 1 176 ? 16.641 4.658 11.994 1.00 95.94 176 GLU A N 1
ATOM 1402 C CA . GLU A 1 176 ? 17.939 4.215 12.515 1.00 95.94 176 GLU A CA 1
ATOM 1403 C C . GLU A 1 176 ? 17.976 4.107 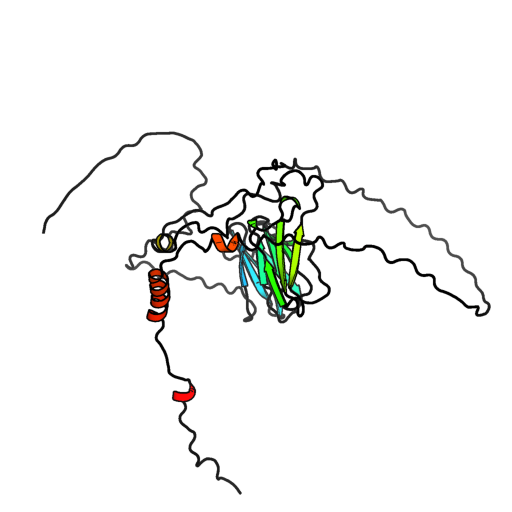14.052 1.00 95.94 176 GLU A C 1
ATOM 1405 O O . GLU A 1 176 ? 18.719 3.290 14.586 1.00 95.94 176 GLU A O 1
ATOM 1410 N N . LYS A 1 177 ? 17.192 4.928 14.767 1.00 95.88 177 LYS A N 1
ATOM 1411 C CA . LYS A 1 177 ? 17.323 5.131 16.225 1.00 95.88 177 LYS A CA 1
ATOM 1412 C C . LYS A 1 177 ? 16.038 4.877 17.016 1.00 95.88 177 LYS A C 1
ATOM 1414 O O . LYS A 1 177 ? 16.071 4.868 18.242 1.00 95.88 177 LYS A O 1
ATOM 1419 N N . SER A 1 178 ? 14.902 4.731 16.338 1.00 96.88 178 SER A N 1
ATOM 1420 C CA . SER A 1 178 ? 13.570 4.702 16.949 1.00 96.88 178 SER A CA 1
ATOM 1421 C C . SER A 1 178 ? 12.598 3.830 16.155 1.00 96.88 178 SER A C 1
ATOM 1423 O O . SER A 1 178 ? 12.748 3.631 14.949 1.00 96.88 178 SER A O 1
ATOM 1425 N N . MET A 1 179 ? 11.546 3.365 16.830 1.00 97.38 179 MET A N 1
ATOM 1426 C CA . MET A 1 179 ? 10.347 2.831 16.191 1.00 97.38 179 MET A CA 1
ATOM 1427 C C . MET A 1 179 ? 9.176 3.774 16.489 1.00 97.38 179 MET A C 1
ATOM 1429 O O . MET A 1 179 ? 8.795 3.972 17.640 1.00 97.38 179 MET A O 1
ATOM 1433 N N . GLU A 1 180 ? 8.621 4.378 15.444 1.00 96.69 180 GLU A N 1
ATOM 1434 C CA . GLU A 1 180 ? 7.625 5.449 15.514 1.00 96.69 180 GLU A CA 1
ATOM 1435 C C . GLU A 1 180 ? 6.249 4.930 15.085 1.00 96.69 180 GLU A C 1
ATOM 1437 O O . GLU A 1 180 ? 6.141 4.160 14.128 1.00 96.69 180 GLU A O 1
ATOM 1442 N N . ARG A 1 181 ? 5.172 5.355 15.758 1.00 96.75 181 ARG A N 1
ATOM 1443 C CA . ARG A 1 181 ? 3.804 5.086 15.285 1.00 96.75 181 ARG A CA 1
ATOM 1444 C C . ARG A 1 181 ? 3.463 6.051 14.155 1.00 96.75 181 ARG A C 1
ATOM 1446 O O . ARG A 1 181 ? 3.637 7.255 14.312 1.00 96.75 181 ARG A O 1
ATOM 1453 N N . ILE A 1 182 ? 2.917 5.530 13.061 1.00 97.25 182 ILE A N 1
ATOM 1454 C CA . ILE A 1 182 ? 2.333 6.330 11.978 1.00 97.25 182 ILE A CA 1
ATOM 1455 C C . ILE A 1 182 ? 0.821 6.110 11.916 1.00 97.25 182 ILE A C 1
ATOM 1457 O O . ILE A 1 182 ? 0.325 5.026 12.228 1.00 97.25 182 ILE A O 1
ATOM 1461 N N . SER A 1 183 ? 0.095 7.161 11.548 1.00 97.12 183 SER A N 1
ATOM 1462 C CA . SER A 1 183 ? -1.365 7.238 11.571 1.00 97.12 183 SER A CA 1
ATOM 1463 C C . SER A 1 183 ? -1.831 8.085 10.392 1.00 97.12 183 SER A C 1
ATOM 1465 O O . SER A 1 183 ? -1.323 9.188 10.189 1.00 97.12 183 SER A O 1
ATOM 1467 N N . PHE A 1 184 ? -2.783 7.569 9.621 1.00 97.50 184 PHE A N 1
ATOM 1468 C CA . PHE A 1 184 ? -3.372 8.227 8.461 1.00 97.50 184 PHE A CA 1
ATOM 1469 C C . PHE A 1 184 ? -4.863 8.418 8.731 1.00 97.50 184 PHE A C 1
ATOM 1471 O O . PHE A 1 184 ? -5.588 7.455 8.990 1.00 97.50 184 PHE A O 1
ATOM 1478 N N . ARG A 1 185 ? -5.317 9.675 8.727 1.00 95.94 185 ARG A N 1
ATOM 1479 C CA . ARG A 1 185 ? -6.661 10.067 9.174 1.00 95.94 185 ARG A CA 1
ATOM 1480 C C . ARG A 1 185 ? -7.350 10.930 8.132 1.00 95.94 185 ARG A C 1
ATOM 1482 O O . ARG A 1 185 ? -6.710 11.797 7.540 1.00 95.94 185 ARG A O 1
ATOM 1489 N N . VAL A 1 186 ? -8.657 10.745 7.962 1.00 94.12 186 VAL A N 1
ATOM 1490 C CA . VAL A 1 186 ? -9.475 11.628 7.120 1.00 94.12 186 VAL A CA 1
ATOM 1491 C C . VAL A 1 186 ? -10.030 12.766 7.990 1.00 94.12 186 VAL A C 1
ATOM 1493 O O . VAL A 1 186 ? -10.685 12.497 8.999 1.00 94.12 186 VAL A O 1
ATOM 1496 N N . PRO A 1 187 ? -9.801 14.048 7.649 1.00 92.56 187 PRO A N 1
ATOM 1497 C CA . PRO A 1 187 ? -10.334 15.161 8.426 1.00 92.56 187 PRO A CA 1
ATOM 1498 C C . PRO A 1 187 ? -11.860 15.247 8.267 1.00 92.56 187 PRO A C 1
ATOM 1500 O O . PRO A 1 187 ? -12.374 15.687 7.240 1.00 92.56 187 PRO A O 1
ATOM 1503 N N . ARG A 1 188 ? -12.593 14.834 9.306 1.00 90.88 188 ARG A N 1
ATOM 1504 C CA . ARG A 1 188 ? -14.059 14.916 9.395 1.00 90.88 188 ARG A CA 1
ATOM 1505 C C . ARG A 1 188 ? -14.496 15.775 10.580 1.00 90.88 188 ARG A C 1
ATOM 1507 O O . ARG A 1 188 ? -13.843 15.783 11.623 1.00 90.88 188 ARG A O 1
ATOM 1514 N N . VAL A 1 189 ? -15.610 16.488 10.394 1.00 84.19 189 VAL A N 1
ATOM 1515 C CA . VAL A 1 189 ? -16.200 17.401 11.392 1.00 84.19 189 VAL A CA 1
ATOM 1516 C C . VAL A 1 189 ? -17.016 16.635 12.437 1.00 84.19 189 VAL A C 1
ATOM 1518 O O . VAL A 1 189 ? -16.876 16.893 13.625 1.00 84.19 189 VAL A O 1
ATOM 1521 N N . LYS A 1 190 ? -17.846 15.676 12.005 1.00 82.12 190 LYS A N 1
ATOM 1522 C CA . LYS A 1 190 ? -18.690 14.846 12.879 1.00 82.12 190 LYS A CA 1
ATOM 1523 C C . LYS A 1 190 ? -17.983 13.524 13.180 1.00 82.12 190 LYS A C 1
ATOM 1525 O O . LYS A 1 190 ? -18.113 12.585 12.403 1.00 82.12 190 LYS A O 1
ATOM 1530 N N . LYS A 1 191 ? -17.203 13.470 14.261 1.00 82.69 191 LYS A N 1
ATOM 1531 C CA . LYS A 1 191 ? -16.475 12.251 14.675 1.00 82.69 191 LYS A CA 1
ATOM 1532 C C . LYS A 1 191 ? -17.279 11.349 15.610 1.00 82.69 191 LYS A C 1
ATOM 1534 O O . LYS A 1 191 ? -16.945 10.183 15.758 1.00 82.69 191 LYS A O 1
ATOM 1539 N N . ASP A 1 192 ? -18.362 11.870 16.177 1.00 85.06 192 ASP A N 1
ATOM 1540 C CA . ASP A 1 192 ? -19.248 11.155 17.107 1.00 85.06 192 ASP A CA 1
ATOM 1541 C C . ASP A 1 192 ? -20.129 10.100 16.406 1.00 85.06 192 ASP A C 1
ATOM 1543 O O . ASP A 1 192 ? -20.852 9.353 17.057 1.00 85.06 192 ASP A O 1
ATOM 1547 N N . LEU A 1 193 ? -20.071 10.036 15.070 1.00 89.06 193 LEU A N 1
ATOM 1548 C CA . LEU A 1 193 ? -20.793 9.082 14.233 1.00 89.06 193 LEU A CA 1
ATOM 1549 C C . LEU A 1 193 ? -19.805 8.297 13.361 1.00 89.06 193 LEU A C 1
ATOM 1551 O O . LEU A 1 193 ? -18.892 8.879 12.763 1.00 89.06 193 LEU A O 1
ATOM 1555 N N . PHE A 1 194 ? -20.028 6.991 13.235 1.00 92.19 194 PHE A N 1
ATOM 1556 C CA . PHE A 1 194 ? -19.180 6.083 12.464 1.00 92.19 194 PHE A CA 1
ATOM 1557 C C . PHE A 1 194 ? -19.191 6.452 10.973 1.00 92.19 194 PHE A C 1
ATOM 1559 O O . PHE A 1 194 ? -20.244 6.474 10.344 1.00 92.19 194 PHE A O 1
ATOM 1566 N N . GLN A 1 195 ? -18.032 6.760 10.389 1.00 92.50 195 GLN A N 1
ATOM 1567 C CA . GLN A 1 195 ? -17.931 7.215 8.995 1.00 92.50 195 GLN A CA 1
ATOM 1568 C C . GLN A 1 195 ? -17.997 6.024 8.021 1.00 92.50 195 GLN A C 1
ATOM 1570 O O . GLN A 1 195 ? -16.966 5.582 7.514 1.00 92.50 195 GLN A O 1
ATOM 1575 N N . SER A 1 196 ? -19.195 5.493 7.758 1.00 90.69 196 SER A N 1
ATOM 1576 C CA . SER A 1 196 ? -19.387 4.286 6.929 1.00 90.69 196 SER A CA 1
ATOM 1577 C C . SER A 1 196 ? -18.941 4.446 5.470 1.00 90.69 196 SER A C 1
ATOM 1579 O O . SER A 1 196 ? -18.772 3.459 4.763 1.00 90.69 196 SER A O 1
ATOM 1581 N N . ASP A 1 197 ? -18.747 5.683 5.007 1.00 90.06 197 ASP A N 1
ATOM 1582 C CA . ASP A 1 197 ? -18.180 6.004 3.696 1.00 90.06 197 ASP A CA 1
ATOM 1583 C C . ASP A 1 197 ? -16.641 5.913 3.648 1.00 90.06 197 ASP A C 1
ATOM 1585 O O . ASP A 1 197 ? -16.073 5.757 2.573 1.00 90.06 197 ASP A O 1
ATOM 1589 N N . ILE A 1 198 ? -15.967 5.986 4.802 1.00 91.94 198 ILE A N 1
ATOM 1590 C CA . ILE A 1 198 ? -14.512 5.775 4.952 1.00 91.94 198 ILE A CA 1
ATOM 1591 C C . ILE A 1 198 ? -14.197 4.348 5.426 1.00 91.94 198 ILE A C 1
ATOM 1593 O O . ILE A 1 198 ? -13.131 3.808 5.124 1.00 91.94 198 ILE A O 1
ATOM 1597 N N . PHE A 1 199 ? -15.127 3.739 6.160 1.00 93.12 199 PHE A N 1
ATOM 1598 C CA . PHE A 1 199 ? -15.041 2.379 6.678 1.00 93.12 199 PHE A CA 1
ATOM 1599 C C . PHE A 1 199 ? -16.183 1.528 6.099 1.00 93.12 199 PHE A C 1
ATOM 1601 O O . PHE A 1 199 ? -17.171 1.275 6.794 1.00 93.12 199 PHE A O 1
ATOM 1608 N N . PRO A 1 200 ? -16.074 1.077 4.831 1.00 93.44 200 PRO A N 1
ATOM 1609 C CA . PRO A 1 200 ? -16.907 -0.017 4.342 1.00 93.44 200 PRO A CA 1
ATOM 1610 C C . PRO A 1 200 ? -16.616 -1.293 5.150 1.00 93.44 200 PRO A C 1
ATOM 1612 O O . PRO A 1 200 ? -15.671 -1.338 5.944 1.00 93.44 200 PRO A O 1
ATOM 1615 N N . ARG A 1 201 ? -17.399 -2.362 4.936 1.00 94.00 201 ARG A N 1
ATOM 1616 C CA . ARG A 1 201 ? -17.120 -3.650 5.594 1.00 94.00 201 ARG A CA 1
ATOM 1617 C C . ARG A 1 201 ? -15.707 -4.113 5.229 1.00 94.00 201 ARG A C 1
ATOM 1619 O O . ARG A 1 201 ? -15.431 -4.364 4.060 1.00 94.00 201 ARG A O 1
ATOM 1626 N N . ALA A 1 202 ? -14.843 -4.210 6.231 1.00 95.31 202 ALA A N 1
ATOM 1627 C CA . ALA A 1 202 ? -13.409 -4.391 6.079 1.00 95.31 202 ALA A CA 1
ATOM 1628 C C . ALA A 1 202 ? -13.042 -5.849 5.802 1.00 95.31 202 ALA A C 1
ATOM 1630 O O . ALA A 1 202 ? -13.610 -6.760 6.410 1.00 95.31 202 ALA A O 1
ATOM 1631 N N . LEU A 1 203 ? -12.063 -6.080 4.927 1.00 95.00 203 LEU A N 1
ATOM 1632 C CA . LEU A 1 203 ? -11.535 -7.411 4.641 1.00 95.00 203 LEU A CA 1
ATOM 1633 C C . LEU A 1 203 ? -10.829 -7.987 5.882 1.00 95.00 203 LEU A C 1
ATOM 1635 O O . LEU A 1 203 ? -9.814 -7.463 6.345 1.00 95.00 203 LEU A O 1
ATOM 1639 N N . ALA A 1 204 ? -11.338 -9.104 6.406 1.00 95.69 204 ALA A N 1
ATOM 1640 C CA . ALA A 1 204 ? -10.852 -9.722 7.637 1.00 95.69 204 ALA A CA 1
ATOM 1641 C C . ALA A 1 204 ? -9.548 -10.514 7.420 1.00 95.69 204 ALA A C 1
ATOM 1643 O O . ALA A 1 204 ? -9.532 -11.742 7.427 1.00 95.69 204 ALA A O 1
ATOM 1644 N N . THR A 1 205 ? -8.425 -9.814 7.249 1.00 93.19 205 THR A N 1
ATOM 1645 C CA . THR A 1 205 ? -7.097 -10.419 7.006 1.00 93.19 205 THR A CA 1
ATOM 1646 C C . THR A 1 205 ? -6.483 -11.131 8.219 1.00 93.19 205 THR A C 1
ATOM 1648 O O . THR A 1 205 ? -5.457 -11.795 8.089 1.00 93.19 205 THR A O 1
ATOM 1651 N N . TRP A 1 206 ? -7.101 -11.011 9.396 1.00 94.00 206 TRP A N 1
ATOM 1652 C CA . TRP A 1 206 ? -6.662 -11.610 10.662 1.00 94.00 206 TRP A CA 1
ATOM 1653 C C . TRP A 1 206 ? -7.494 -12.835 11.088 1.00 94.00 206 TRP A C 1
ATOM 1655 O O . TRP A 1 206 ? -7.251 -13.381 12.163 1.00 94.00 206 TRP A O 1
ATOM 1665 N N . ILE A 1 207 ? -8.463 -13.271 10.271 1.00 93.81 207 ILE A N 1
ATOM 1666 C CA . ILE A 1 207 ? -9.316 -14.443 10.532 1.00 93.81 207 ILE A CA 1
ATOM 1667 C C . ILE A 1 207 ? -9.207 -15.408 9.339 1.00 93.81 207 ILE A C 1
ATOM 1669 O O . ILE A 1 207 ? -9.457 -14.993 8.206 1.00 93.81 207 ILE A O 1
ATOM 1673 N N . PRO A 1 208 ? -8.862 -16.694 9.542 1.00 94.25 208 PRO A N 1
ATOM 1674 C CA . PRO A 1 208 ? -8.870 -17.673 8.461 1.00 94.25 208 PRO A CA 1
ATOM 1675 C C . PRO A 1 208 ? -10.310 -18.010 8.044 1.00 94.25 208 PRO A C 1
ATOM 1677 O O . PRO A 1 208 ? -11.138 -18.362 8.880 1.0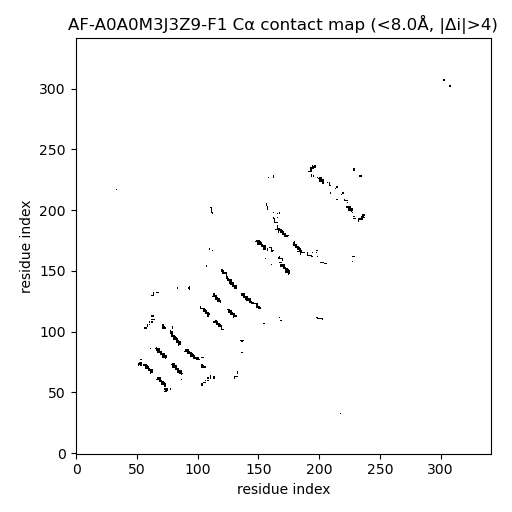0 94.25 208 PRO A O 1
ATOM 1680 N N . VAL A 1 209 ? -10.604 -17.954 6.741 1.00 95.25 209 VAL A N 1
ATOM 1681 C CA . VAL A 1 209 ? -11.929 -18.325 6.191 1.00 95.25 209 VAL A CA 1
ATOM 1682 C C . VAL A 1 209 ? -12.135 -19.838 6.047 1.00 95.25 209 VAL A C 1
ATOM 1684 O O . VAL A 1 209 ? -13.261 -20.299 5.887 1.00 95.25 209 VAL A O 1
ATOM 1687 N N . MET A 1 210 ? -11.053 -20.618 6.079 1.00 95.56 210 MET A N 1
ATOM 1688 C CA . MET A 1 210 ? -11.058 -22.081 6.019 1.00 95.56 210 MET A CA 1
ATOM 1689 C C . MET A 1 210 ? -9.751 -22.648 6.591 1.00 95.56 210 MET A C 1
ATOM 1691 O O . MET A 1 210 ? -8.757 -21.928 6.703 1.00 95.56 210 MET A O 1
ATOM 1695 N N . SER A 1 211 ? -9.731 -23.943 6.919 1.00 96.19 211 SER A N 1
ATOM 1696 C CA . SER A 1 211 ? -8.491 -24.662 7.232 1.00 96.19 211 SER A CA 1
ATOM 1697 C C . SER A 1 211 ? -7.656 -24.919 5.972 1.00 96.19 211 SER A C 1
ATOM 1699 O O . SER A 1 211 ? -8.182 -24.980 4.859 1.00 96.19 211 SER A O 1
ATOM 1701 N N . ALA A 1 212 ? -6.352 -25.147 6.154 1.00 95.62 212 ALA A N 1
ATOM 1702 C CA . ALA A 1 212 ? -5.459 -25.513 5.056 1.00 95.62 212 ALA A CA 1
ATOM 1703 C C . ALA A 1 212 ? -5.879 -26.827 4.368 1.00 95.62 212 ALA A C 1
ATOM 1705 O O . ALA A 1 212 ? -5.825 -26.904 3.147 1.00 95.62 212 ALA A O 1
ATOM 1706 N N . SER A 1 213 ? -6.348 -27.830 5.123 1.00 96.81 213 SER A N 1
ATOM 1707 C CA . SER A 1 213 ? -6.863 -29.091 4.565 1.00 96.81 213 SER A CA 1
ATOM 1708 C C . SER A 1 213 ? -8.023 -28.856 3.597 1.00 96.81 213 SER A C 1
ATOM 1710 O O . SER A 1 213 ? -7.937 -29.245 2.439 1.00 96.81 213 SER A O 1
ATOM 1712 N N . ASN A 1 214 ? -9.039 -28.108 4.031 1.00 95.50 214 ASN A N 1
ATOM 1713 C CA . ASN A 1 214 ? -10.220 -27.796 3.228 1.00 95.50 214 ASN A CA 1
ATOM 1714 C C . ASN A 1 214 ? -9.858 -27.017 1.943 1.00 95.50 214 ASN A C 1
ATOM 1716 O O . ASN A 1 214 ? -10.474 -27.211 0.895 1.00 95.50 214 ASN A O 1
ATOM 1720 N N . TRP A 1 215 ? -8.822 -26.170 2.007 1.00 95.00 215 TRP A N 1
ATOM 1721 C CA . TRP A 1 215 ? -8.268 -25.493 0.833 1.00 95.00 215 TRP A CA 1
ATOM 1722 C C . TRP A 1 215 ? -7.537 -26.450 -0.121 1.00 95.00 215 TRP A C 1
ATOM 1724 O O . TRP A 1 215 ? -7.755 -26.383 -1.329 1.00 95.00 215 TRP A O 1
ATOM 1734 N N . PHE A 1 216 ? -6.704 -27.361 0.399 1.00 95.69 216 PHE A N 1
ATOM 1735 C CA . PHE A 1 216 ? -5.996 -28.368 -0.404 1.00 95.69 216 PHE A CA 1
ATOM 1736 C C . PHE A 1 216 ? -6.939 -29.385 -1.055 1.00 95.69 216 PHE A C 1
ATOM 1738 O O . PHE A 1 216 ? -6.686 -29.801 -2.184 1.00 95.69 216 PHE A O 1
ATOM 1745 N N . ASP A 1 217 ? -8.060 -29.708 -0.407 1.00 96.88 217 ASP A N 1
ATOM 1746 C CA . ASP A 1 217 ? -9.152 -30.486 -1.005 1.00 96.88 217 ASP A CA 1
ATOM 1747 C C . ASP A 1 217 ? -9.811 -29.739 -2.189 1.00 96.88 217 ASP A C 1
ATOM 1749 O O . ASP A 1 217 ? -10.565 -30.323 -2.970 1.00 96.88 217 ASP A O 1
ATOM 1753 N N . GLY A 1 218 ? -9.507 -28.446 -2.360 1.00 93.69 218 GLY A N 1
ATOM 1754 C CA . GLY A 1 218 ? -9.941 -27.572 -3.449 1.00 93.69 218 GLY A CA 1
ATOM 1755 C C . GLY A 1 218 ? -11.250 -26.835 -3.171 1.00 93.69 218 GLY A C 1
ATOM 1756 O O . GLY A 1 218 ? -11.884 -26.343 -4.108 1.00 93.69 218 GLY A O 1
ATOM 1757 N N . ASN A 1 219 ? -11.708 -26.798 -1.918 1.00 94.75 219 ASN A N 1
ATOM 1758 C CA . ASN A 1 219 ? -12.963 -26.144 -1.574 1.00 94.75 219 ASN A CA 1
ATOM 1759 C C . ASN A 1 219 ? -12.790 -24.625 -1.496 1.00 94.75 219 ASN A C 1
ATOM 1761 O O . ASN A 1 219 ? -11.733 -24.100 -1.147 1.00 94.75 219 ASN A O 1
ATOM 1765 N N . TYR A 1 220 ? -13.856 -23.910 -1.845 1.00 92.69 220 TYR A N 1
ATOM 1766 C CA . TYR A 1 220 ? -13.869 -22.456 -1.917 1.00 92.69 220 TYR A CA 1
ATOM 1767 C C . TYR A 1 220 ? -14.759 -21.873 -0.819 1.00 92.69 220 TYR A C 1
ATOM 1769 O O . TYR A 1 220 ? -15.849 -22.377 -0.557 1.00 92.69 220 TYR A O 1
ATOM 1777 N N . GLN A 1 221 ? -14.297 -20.787 -0.207 1.00 93.06 221 GLN A N 1
ATOM 1778 C CA . GLN A 1 221 ? -15.091 -19.911 0.649 1.00 93.06 221 GLN A CA 1
ATOM 1779 C C . GLN A 1 221 ? -14.846 -18.472 0.186 1.00 93.06 221 GLN A C 1
ATOM 1781 O O . GLN A 1 221 ? -13.703 -18.133 -0.146 1.00 93.06 221 GLN A O 1
ATOM 1786 N N . PRO A 1 222 ? -15.883 -17.619 0.144 1.00 91.69 222 PRO A N 1
ATOM 1787 C CA . PRO A 1 222 ? -15.710 -16.212 -0.179 1.00 91.69 222 PRO A CA 1
ATOM 1788 C C . PRO A 1 222 ? -14.857 -15.508 0.885 1.00 91.69 222 PRO A C 1
ATOM 1790 O O . PRO A 1 222 ? -14.732 -15.959 2.026 1.00 91.69 222 PRO A O 1
ATOM 1793 N N . ARG A 1 223 ? -14.282 -14.360 0.516 1.00 91.88 223 ARG A N 1
ATOM 1794 C CA . ARG A 1 223 ? -13.556 -13.500 1.459 1.00 91.88 223 ARG A CA 1
ATOM 1795 C C . ARG A 1 223 ? -14.498 -13.055 2.586 1.00 91.88 223 ARG A C 1
ATOM 1797 O O . ARG A 1 223 ? -15.596 -12.570 2.315 1.00 91.88 223 ARG A O 1
ATOM 1804 N N . LEU A 1 224 ? -14.056 -13.184 3.837 1.00 95.00 224 LEU A N 1
ATOM 1805 C CA . LEU A 1 224 ? -14.789 -12.663 4.987 1.00 95.00 224 LEU A CA 1
ATOM 1806 C C . LEU A 1 224 ? -14.582 -11.150 5.083 1.00 95.00 224 LEU A C 1
ATOM 1808 O O . LEU A 1 224 ? -13.451 -10.671 5.144 1.00 95.00 224 LEU A O 1
ATOM 1812 N N . PHE A 1 225 ? -15.689 -10.419 5.156 1.00 95.25 225 PHE A N 1
ATOM 1813 C CA . PHE A 1 225 ? -15.700 -9.002 5.499 1.00 95.25 225 PHE A CA 1
ATOM 1814 C C . PHE A 1 225 ? -16.445 -8.813 6.820 1.00 95.25 225 PHE A C 1
ATOM 1816 O O . PHE A 1 225 ? -17.451 -9.491 7.060 1.00 95.25 225 PHE A O 1
ATOM 1823 N N . VAL A 1 226 ? -15.983 -7.885 7.653 1.00 95.06 226 VAL A N 1
ATOM 1824 C CA . VAL A 1 226 ? -16.573 -7.543 8.958 1.00 95.06 226 VAL A CA 1
ATOM 1825 C C . VAL A 1 226 ? -17.021 -6.087 8.986 1.00 95.06 226 VAL A C 1
ATOM 1827 O O . VAL A 1 226 ? -16.486 -5.259 8.256 1.00 95.06 226 VAL A O 1
ATOM 1830 N N . ASP A 1 227 ? -18.004 -5.765 9.820 1.00 94.88 227 ASP A N 1
ATOM 1831 C CA . ASP A 1 227 ? -18.252 -4.366 10.170 1.00 94.88 227 ASP A CA 1
ATOM 1832 C C . ASP A 1 227 ? -17.223 -3.920 11.224 1.00 94.88 227 ASP A C 1
ATOM 1834 O O . ASP A 1 227 ? -16.819 -4.717 12.072 1.00 94.88 227 ASP A O 1
ATOM 1838 N N . LEU A 1 228 ? -16.774 -2.668 11.141 1.00 94.50 228 LEU A N 1
ATOM 1839 C CA . LEU A 1 228 ? -15.883 -2.038 12.119 1.00 94.50 228 LEU A CA 1
ATOM 1840 C C . LEU A 1 228 ? -16.601 -0.965 12.951 1.00 94.50 228 LEU A C 1
ATOM 1842 O O . LEU A 1 228 ? -15.946 -0.267 13.726 1.00 94.50 228 LEU A O 1
ATOM 1846 N N . CYS A 1 229 ? -17.91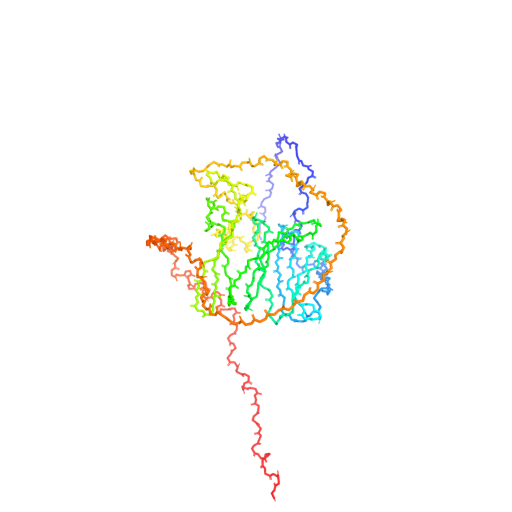9 -0.810 12.792 1.00 93.94 229 CYS A N 1
ATOM 1847 C CA . CYS A 1 229 ? -18.728 0.086 13.607 1.00 93.94 229 CYS A CA 1
ATOM 1848 C C . CYS A 1 229 ? -18.699 -0.346 15.083 1.00 93.94 229 CYS A C 1
ATOM 1850 O O . CYS A 1 229 ? -19.133 -1.456 15.397 1.00 93.94 229 CYS A O 1
ATOM 1852 N N . PRO A 1 230 ? -18.215 0.509 16.006 1.00 92.38 230 PRO A N 1
ATOM 1853 C CA . PRO A 1 230 ? -18.343 0.258 17.437 1.00 92.38 230 PRO A CA 1
ATOM 1854 C C . PRO A 1 230 ? -19.816 0.172 17.853 1.00 92.38 230 PRO A C 1
ATOM 1856 O O . PRO A 1 230 ? -20.642 0.920 17.333 1.00 92.38 230 PRO A O 1
ATOM 1859 N N . GLU A 1 231 ? -20.134 -0.681 18.831 1.00 89.69 231 GLU A N 1
ATOM 1860 C CA . GLU A 1 231 ? -21.506 -0.863 19.343 1.00 89.69 231 GLU A CA 1
ATOM 1861 C C . GLU A 1 231 ? -22.121 0.434 19.903 1.00 89.69 231 GLU A C 1
ATOM 1863 O O . GLU A 1 231 ? -23.336 0.618 19.864 1.00 89.69 231 GLU A O 1
ATOM 1868 N N . ASP A 1 232 ? -21.287 1.357 20.394 1.00 90.81 232 ASP A N 1
ATOM 1869 C CA . ASP A 1 232 ? -21.700 2.659 20.926 1.00 90.81 232 ASP A CA 1
ATOM 1870 C C . ASP A 1 232 ? -21.836 3.762 19.857 1.00 90.81 232 ASP A C 1
ATOM 1872 O O . ASP A 1 232 ? -22.141 4.907 20.193 1.00 90.81 232 ASP A O 1
ATOM 1876 N N . MET A 1 233 ? -21.626 3.449 18.573 1.00 88.50 233 MET A N 1
ATOM 1877 C CA . MET A 1 233 ? -21.727 4.405 17.467 1.00 88.50 233 MET A CA 1
ATOM 1878 C C . MET A 1 233 ? -22.878 4.096 16.511 1.00 88.50 233 MET A C 1
ATOM 1880 O O . MET A 1 233 ? -23.235 2.951 16.259 1.00 88.50 233 MET A O 1
ATOM 1884 N N . GLN A 1 234 ? -23.429 5.157 15.921 1.00 86.81 234 GLN A N 1
ATOM 1885 C CA . GLN A 1 234 ? -24.395 5.066 14.827 1.00 86.81 234 GLN A CA 1
ATOM 1886 C C . GLN A 1 234 ? -23.713 5.372 13.483 1.00 86.81 234 GLN A C 1
ATOM 1888 O O . GLN A 1 234 ? -22.881 6.288 13.427 1.00 86.81 234 GLN A O 1
ATOM 1893 N N . PRO A 1 235 ? -24.053 4.654 12.395 1.00 85.19 235 PRO A N 1
ATOM 1894 C CA . PRO A 1 235 ? -23.467 4.876 11.078 1.00 85.19 235 PRO A CA 1
ATOM 1895 C C . PRO A 1 235 ? -23.906 6.216 10.477 1.00 85.19 235 PRO A C 1
ATOM 1897 O O . PRO A 1 235 ? -25.092 6.516 10.329 1.00 85.19 235 PRO A O 1
ATOM 1900 N N . TYR A 1 236 ? -22.926 7.025 10.086 1.00 80.31 236 TYR A N 1
ATOM 1901 C CA . TYR A 1 236 ? -23.111 8.246 9.320 1.00 80.31 236 TYR A CA 1
ATOM 1902 C C . TYR A 1 236 ? -23.131 7.942 7.825 1.00 80.31 236 TYR A C 1
ATOM 1904 O O . TYR A 1 236 ? -22.089 7.739 7.203 1.00 80.31 236 TYR A O 1
ATOM 1912 N N . ILE A 1 237 ? -24.318 8.017 7.230 1.00 69.25 237 ILE A N 1
ATOM 1913 C CA . ILE A 1 237 ? -24.458 8.085 5.777 1.00 69.25 237 ILE A CA 1
ATOM 1914 C C . ILE A 1 237 ? -24.261 9.546 5.365 1.00 69.25 237 ILE A C 1
ATOM 1916 O O . ILE A 1 237 ? -25.099 10.408 5.638 1.00 69.25 237 ILE A O 1
ATOM 1920 N N . ALA A 1 238 ? -23.136 9.839 4.715 1.00 59.50 238 ALA A N 1
ATOM 1921 C CA . ALA A 1 238 ? -22.876 11.160 4.167 1.00 59.50 238 ALA A CA 1
ATOM 1922 C C . ALA A 1 238 ? -23.786 11.421 2.954 1.00 59.50 238 ALA A C 1
ATOM 1924 O O . ALA A 1 238 ? -23.526 10.926 1.858 1.00 59.50 238 ALA A O 1
ATOM 1925 N N . SER A 1 239 ? -24.831 12.239 3.120 1.00 52.97 239 SER A N 1
ATOM 1926 C CA . SER A 1 239 ? -25.548 12.807 1.971 1.00 52.97 239 SER A CA 1
ATOM 1927 C C . SER A 1 239 ? -24.544 13.537 1.066 1.00 52.97 239 SER A C 1
ATOM 1929 O O . SER A 1 239 ? -23.744 14.321 1.59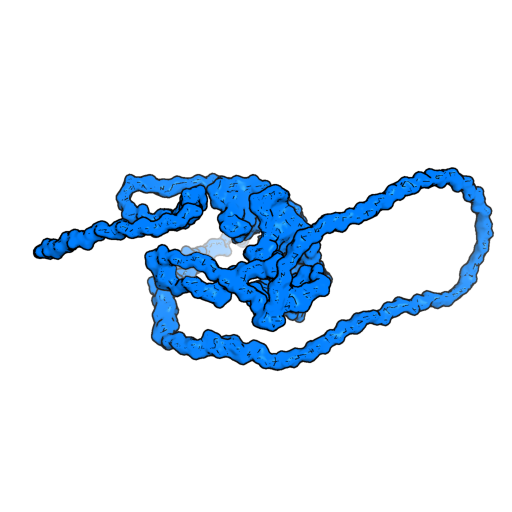3 1.00 52.97 239 SER A O 1
ATOM 1931 N N . PRO A 1 240 ? -24.562 13.324 -0.265 1.00 47.47 240 PRO A N 1
ATOM 1932 C CA . PRO A 1 240 ? -23.575 13.913 -1.164 1.00 47.47 240 PRO A CA 1
ATOM 1933 C C . PRO A 1 240 ? -23.626 15.440 -1.070 1.00 47.47 240 PRO A C 1
ATOM 1935 O O . PRO A 1 240 ? -24.630 16.065 -1.414 1.00 47.47 240 PRO A O 1
ATOM 1938 N N . GLN A 1 241 ? -22.548 16.051 -0.570 1.00 48.56 241 GLN A N 1
ATOM 1939 C CA . GLN A 1 241 ? -22.485 17.504 -0.462 1.00 48.56 241 GLN A CA 1
ATOM 1940 C C . GLN A 1 241 ? -22.294 18.121 -1.854 1.00 48.56 241 GLN A C 1
ATOM 1942 O O . GLN A 1 241 ? -21.400 17.693 -2.588 1.00 48.56 241 GLN A O 1
ATOM 1947 N N . PRO A 1 242 ? -23.083 19.146 -2.231 1.00 38.91 242 PRO A N 1
ATOM 1948 C CA . PRO A 1 242 ? -22.843 19.874 -3.468 1.00 38.91 242 PRO A CA 1
ATOM 1949 C C . PRO A 1 242 ? -21.469 20.548 -3.402 1.00 38.91 242 PRO A C 1
ATOM 1951 O O . PRO A 1 242 ? -21.121 21.177 -2.401 1.00 38.91 242 PRO A O 1
ATOM 1954 N N . ALA A 1 243 ? -20.686 20.409 -4.474 1.00 40.09 243 ALA A N 1
ATOM 1955 C CA . ALA A 1 243 ? -19.310 20.888 -4.524 1.00 40.09 243 ALA A CA 1
ATOM 1956 C C . ALA A 1 243 ? -19.209 22.376 -4.146 1.00 40.09 243 ALA A C 1
ATOM 1958 O O . ALA A 1 243 ? -19.866 23.234 -4.744 1.00 40.09 243 ALA A O 1
ATOM 1959 N N . VAL A 1 244 ? -18.354 22.683 -3.165 1.00 41.81 244 VAL A N 1
ATOM 1960 C CA . VAL A 1 244 ? -18.119 24.053 -2.695 1.00 41.81 244 VAL A CA 1
ATOM 1961 C C . VAL A 1 244 ? -17.594 24.894 -3.858 1.00 41.81 244 VAL A C 1
ATOM 1963 O O . VAL A 1 244 ? -16.459 24.714 -4.308 1.00 41.81 244 VAL A O 1
ATOM 1966 N N . ARG A 1 245 ? -18.414 25.835 -4.344 1.00 39.56 245 ARG A N 1
ATOM 1967 C CA . ARG A 1 245 ? -18.006 26.809 -5.364 1.00 39.56 245 ARG A CA 1
ATOM 1968 C C . ARG A 1 245 ? -16.856 27.655 -4.817 1.00 39.56 245 ARG A C 1
ATOM 1970 O O . ARG A 1 245 ? -17.084 28.578 -4.040 1.00 39.56 245 ARG A O 1
ATOM 1977 N N . ARG A 1 246 ? -15.625 27.371 -5.252 1.00 40.97 246 ARG A N 1
ATOM 1978 C CA . ARG A 1 246 ? -14.494 28.289 -5.063 1.00 40.97 246 ARG A CA 1
ATOM 1979 C C . ARG A 1 246 ? -14.814 29.588 -5.800 1.00 40.97 246 ARG A C 1
ATOM 1981 O O . ARG A 1 246 ? -15.001 29.573 -7.016 1.00 40.97 246 ARG A O 1
ATOM 1988 N N . SER A 1 247 ? -14.894 30.699 -5.074 1.00 39.00 247 SER A N 1
ATOM 1989 C CA . SER A 1 247 ? -15.045 32.021 -5.673 1.00 39.00 247 SER A CA 1
ATOM 1990 C C . SER A 1 247 ? -13.777 32.374 -6.450 1.00 39.00 247 SER A C 1
ATOM 1992 O O . SER A 1 247 ? -12.696 32.525 -5.883 1.00 39.00 247 SER A O 1
ATOM 1994 N N . ILE A 1 248 ? -13.906 32.502 -7.769 1.00 39.88 248 ILE A N 1
ATOM 1995 C CA . ILE A 1 248 ? -12.833 33.023 -8.615 1.00 39.88 248 ILE A CA 1
ATOM 1996 C C . ILE A 1 248 ? -12.724 34.523 -8.327 1.00 39.88 248 ILE A C 1
ATOM 1998 O O . ILE A 1 248 ? -13.588 35.301 -8.732 1.00 39.88 248 ILE A O 1
ATOM 2002 N N . LEU A 1 249 ? -11.670 34.930 -7.620 1.00 44.34 249 LEU A N 1
ATOM 2003 C CA . LEU A 1 249 ? -11.297 36.339 -7.517 1.00 44.34 249 LEU A CA 1
ATOM 2004 C C . LEU A 1 249 ? -10.781 36.800 -8.886 1.00 44.34 249 LEU A C 1
ATOM 2006 O O . LEU A 1 249 ? -9.773 36.294 -9.379 1.00 44.34 249 LEU A O 1
ATOM 2010 N N . GLN A 1 250 ? -11.488 37.741 -9.512 1.00 36.94 250 GLN A N 1
ATOM 2011 C CA . GLN A 1 250 ? -11.063 38.347 -10.773 1.00 36.94 250 GLN A CA 1
ATOM 2012 C C . GLN A 1 250 ? -9.831 39.248 -10.551 1.00 36.94 250 GLN A C 1
ATOM 2014 O O . GLN A 1 250 ? -9.791 39.969 -9.549 1.00 36.94 250 GLN A O 1
ATOM 2019 N N . PRO A 1 251 ? -8.840 39.272 -11.464 1.00 37.12 251 PRO A N 1
ATOM 2020 C CA . PRO A 1 251 ? -7.705 40.183 -11.352 1.00 37.12 251 PRO A CA 1
ATOM 2021 C C . PRO A 1 251 ? -8.113 41.626 -11.690 1.00 37.12 251 PRO A C 1
ATOM 2023 O O . PRO A 1 251 ? -8.632 41.890 -12.773 1.00 37.12 251 PRO A O 1
ATOM 2026 N N . GLN A 1 252 ? -7.820 42.570 -10.794 1.00 37.59 252 GLN A N 1
ATOM 2027 C CA . GLN A 1 252 ? -7.862 44.008 -11.091 1.00 37.59 252 GLN A CA 1
ATOM 2028 C C . GLN A 1 252 ? -6.610 44.421 -11.899 1.00 37.59 252 GLN A C 1
ATOM 2030 O O . GLN A 1 252 ? -5.510 43.956 -11.580 1.00 37.59 252 GLN A O 1
ATOM 2035 N N . PRO A 1 253 ? -6.727 45.283 -12.927 1.00 35.03 253 PRO A N 1
ATOM 2036 C CA . PRO A 1 253 ? -5.588 45.705 -13.740 1.00 35.03 253 PRO A CA 1
ATOM 2037 C C . PRO A 1 253 ? -4.677 46.698 -13.000 1.00 35.03 253 PRO A C 1
ATOM 2039 O O . PRO A 1 253 ? -5.142 47.633 -12.351 1.00 35.03 253 PRO A O 1
ATOM 2042 N N . ARG A 1 254 ? -3.354 46.534 -13.143 1.00 32.34 254 ARG A N 1
ATOM 2043 C CA . ARG A 1 254 ? -2.358 47.515 -12.676 1.00 32.34 254 ARG A CA 1
ATOM 2044 C C . ARG A 1 254 ? -2.261 48.691 -13.648 1.00 32.34 254 ARG A C 1
ATOM 2046 O O . ARG A 1 254 ? -1.880 48.492 -14.799 1.00 32.34 254 ARG A O 1
ATOM 2053 N N . SER A 1 255 ? -2.478 49.907 -13.160 1.00 32.00 255 SER A N 1
ATOM 2054 C CA . SER A 1 255 ? -1.974 51.133 -13.787 1.00 32.00 255 SER A CA 1
ATOM 2055 C C . SER A 1 255 ? -0.536 51.422 -13.328 1.00 32.00 255 SER A C 1
ATOM 2057 O O . SER A 1 255 ? -0.145 51.101 -12.205 1.00 32.00 255 SER A O 1
ATOM 2059 N N . GLN A 1 256 ? 0.273 51.991 -14.223 1.00 36.88 256 GLN A N 1
ATOM 2060 C CA . GLN A 1 256 ? 1.668 52.363 -13.971 1.00 36.88 256 GLN A CA 1
ATOM 2061 C C . GLN A 1 256 ? 1.787 53.869 -13.717 1.00 36.88 256 GLN A C 1
ATOM 2063 O O . GLN A 1 256 ? 1.150 54.656 -14.413 1.00 36.88 256 GLN A O 1
ATOM 2068 N N . SER A 1 257 ? 2.698 54.273 -12.830 1.00 29.44 257 SER A N 1
ATOM 2069 C CA . SER A 1 257 ? 3.338 55.593 -12.896 1.00 29.44 257 SER A CA 1
ATOM 2070 C C . SER A 1 257 ? 4.698 55.563 -12.196 1.00 29.44 257 SER A C 1
ATOM 2072 O O . SER A 1 257 ? 4.787 55.253 -11.009 1.00 29.44 257 SER A O 1
ATOM 2074 N N . HIS A 1 258 ? 5.758 55.880 -12.939 1.00 33.94 258 HIS A N 1
ATOM 2075 C CA . HIS A 1 258 ? 7.110 56.078 -12.412 1.00 33.94 258 HIS A CA 1
ATOM 2076 C C . HIS A 1 258 ? 7.236 57.433 -11.702 1.00 33.94 258 HIS A C 1
ATOM 2078 O O . HIS A 1 258 ? 6.646 58.394 -12.180 1.00 33.94 258 HIS A O 1
ATOM 2084 N N . THR A 1 259 ? 8.109 57.529 -10.689 1.00 27.59 259 THR A N 1
ATOM 2085 C CA . THR A 1 259 ? 9.220 58.514 -10.646 1.00 27.59 259 THR A CA 1
ATOM 2086 C C . THR A 1 259 ? 10.169 58.219 -9.479 1.00 27.59 259 THR A C 1
ATOM 2088 O O . THR A 1 259 ? 9.722 57.957 -8.368 1.00 27.59 259 THR A O 1
ATOM 2091 N N . HIS A 1 260 ? 11.477 58.311 -9.733 1.00 30.00 260 HIS A N 1
ATOM 2092 C CA . HIS A 1 260 ? 12.534 58.443 -8.717 1.00 30.00 260 HIS A CA 1
ATOM 2093 C C . HIS A 1 260 ? 12.920 59.932 -8.605 1.00 30.00 260 HIS A C 1
ATOM 2095 O O . HIS A 1 260 ? 12.675 60.680 -9.555 1.00 30.00 260 HIS A O 1
ATOM 2101 N N . PRO A 1 261 ? 13.551 60.373 -7.501 1.00 35.25 261 PRO A N 1
ATOM 2102 C CA . PRO A 1 261 ? 14.996 60.642 -7.582 1.00 35.25 261 PRO A CA 1
ATOM 2103 C C . PRO A 1 261 ? 15.811 60.205 -6.340 1.00 35.25 261 PRO A C 1
ATOM 2105 O O . PRO A 1 261 ? 15.300 59.555 -5.431 1.00 35.25 261 PRO A O 1
ATOM 2108 N N . GLN A 1 262 ? 17.117 60.496 -6.394 1.00 27.75 262 GLN A N 1
ATOM 2109 C CA . GLN A 1 262 ? 18.195 60.253 -5.411 1.00 27.75 262 GLN A CA 1
ATOM 2110 C C . GLN A 1 262 ? 18.110 61.255 -4.208 1.00 27.75 262 GLN A C 1
ATOM 2112 O O . GLN A 1 262 ? 17.229 62.105 -4.229 1.00 27.75 262 GLN A O 1
ATOM 2117 N N . GLN A 1 263 ? 18.936 61.279 -3.138 1.00 29.19 263 GLN A N 1
ATOM 2118 C CA . GLN A 1 263 ? 20.299 60.756 -2.886 1.00 29.19 263 GLN A CA 1
ATOM 2119 C C . GLN A 1 263 ? 20.663 60.792 -1.362 1.00 29.19 263 GLN A C 1
ATOM 2121 O O . GLN A 1 263 ? 20.262 61.726 -0.684 1.00 29.19 263 GLN A O 1
ATOM 2126 N N . GLN A 1 264 ? 21.497 59.844 -0.883 1.00 26.78 264 GLN A N 1
ATOM 2127 C CA . GLN A 1 264 ? 22.604 60.001 0.114 1.00 26.78 264 GLN A CA 1
ATOM 2128 C C . GLN A 1 264 ? 22.414 60.503 1.591 1.00 26.78 264 GLN A C 1
ATOM 2130 O O . GLN A 1 264 ? 21.959 61.617 1.800 1.00 26.78 264 GLN A O 1
ATOM 2135 N N . LEU A 1 265 ? 22.940 59.738 2.592 1.00 25.70 265 LEU A N 1
ATOM 2136 C CA . LEU A 1 265 ? 24.035 60.079 3.576 1.00 25.70 265 LEU A CA 1
ATOM 2137 C C . LEU A 1 265 ? 23.972 59.420 5.009 1.00 25.70 265 LEU A C 1
ATOM 2139 O O . LEU A 1 265 ? 23.088 59.721 5.798 1.00 25.70 265 LEU A O 1
ATOM 2143 N N . ILE A 1 266 ? 25.035 58.645 5.335 1.00 27.14 266 ILE A N 1
ATOM 2144 C CA . ILE A 1 266 ? 25.795 58.439 6.619 1.00 27.14 266 ILE A CA 1
ATOM 2145 C C . ILE A 1 266 ? 25.253 57.620 7.849 1.00 27.14 266 ILE A C 1
ATOM 2147 O O . ILE A 1 266 ? 24.192 57.880 8.398 1.00 27.14 266 ILE A O 1
ATOM 2151 N N . SER A 1 267 ? 26.139 56.703 8.307 1.00 26.89 267 SER A N 1
ATOM 2152 C CA . SER A 1 267 ? 26.477 56.151 9.660 1.00 26.89 267 SER A CA 1
ATOM 2153 C C . SER A 1 267 ? 25.503 55.382 10.576 1.00 26.89 267 SER A C 1
ATOM 2155 O O . SER A 1 267 ? 24.572 55.943 11.144 1.00 26.89 267 SER A O 1
ATOM 2157 N N . ASP A 1 268 ? 25.907 54.135 10.865 1.00 27.34 268 ASP A N 1
ATOM 2158 C CA . ASP A 1 268 ? 26.177 53.509 12.182 1.00 27.34 268 ASP A CA 1
ATOM 2159 C C . ASP A 1 268 ? 25.418 53.953 13.449 1.00 27.34 268 ASP A C 1
ATOM 2161 O O . ASP A 1 268 ? 25.547 55.082 13.921 1.00 27.34 268 ASP A O 1
ATOM 2165 N N . GLY A 1 269 ? 24.769 52.985 14.122 1.00 24.98 269 GLY A N 1
ATOM 2166 C CA . GLY A 1 269 ? 24.140 53.236 15.426 1.00 24.98 269 GLY A CA 1
ATOM 2167 C C . GLY A 1 269 ? 23.405 52.084 16.132 1.00 24.98 269 GLY A C 1
ATOM 2168 O O . GLY A 1 269 ? 22.271 52.290 16.529 1.00 24.98 269 GLY A O 1
ATOM 2169 N N . ASN A 1 270 ? 24.064 50.939 16.372 1.00 25.89 270 ASN A N 1
ATOM 2170 C CA . ASN A 1 270 ? 23.847 50.008 17.511 1.00 25.89 270 ASN A CA 1
ATOM 2171 C C . ASN A 1 270 ? 22.451 49.343 17.790 1.00 25.89 270 ASN A C 1
ATOM 2173 O O . ASN A 1 270 ? 21.386 49.930 17.680 1.00 25.89 270 ASN A O 1
ATOM 2177 N N . ALA A 1 271 ? 22.525 48.133 18.368 1.00 25.06 271 ALA A N 1
ATOM 2178 C CA . ALA A 1 271 ? 21.547 47.461 19.245 1.00 25.06 271 ALA A CA 1
ATOM 2179 C C . ALA A 1 271 ? 20.332 46.659 18.688 1.00 25.06 271 ALA A C 1
ATOM 2181 O O . ALA A 1 271 ? 19.350 47.191 18.189 1.00 25.06 271 ALA A O 1
ATOM 2182 N N . LYS A 1 272 ? 20.347 45.365 19.067 1.00 26.16 272 LYS A N 1
ATOM 2183 C CA . LYS A 1 272 ? 19.219 44.508 19.513 1.00 26.16 272 LYS A CA 1
ATOM 2184 C C . LYS A 1 272 ? 18.109 44.131 18.514 1.00 26.16 272 LYS A C 1
ATOM 2186 O O . LYS A 1 272 ? 17.083 44.793 18.400 1.00 26.16 272 LYS A O 1
ATOM 2191 N N . SER A 1 273 ? 18.223 42.917 17.977 1.00 26.61 273 SER A N 1
ATOM 2192 C CA . SER A 1 273 ? 17.096 42.118 17.477 1.00 26.61 273 SER A CA 1
ATOM 2193 C C . SER A 1 273 ? 16.219 41.581 18.633 1.00 26.61 273 SER A C 1
ATOM 2195 O O . SER A 1 273 ? 16.760 41.004 19.580 1.00 26.61 273 SER A O 1
ATOM 2197 N N . PRO A 1 274 ? 14.880 41.734 18.583 1.00 30.38 274 PRO A N 1
ATOM 2198 C CA . PRO A 1 274 ? 13.963 41.158 19.567 1.00 30.38 274 PRO A CA 1
ATOM 2199 C C . PRO A 1 274 ? 13.505 39.736 19.197 1.00 30.38 274 PRO A C 1
ATOM 2201 O O . PRO A 1 274 ? 13.209 39.432 18.042 1.00 30.38 274 PRO A O 1
ATOM 2204 N N . THR A 1 275 ? 13.392 38.877 20.210 1.00 28.05 275 THR A N 1
ATOM 2205 C CA . THR A 1 275 ? 12.863 37.506 20.121 1.00 28.05 275 THR A CA 1
ATOM 2206 C C . THR A 1 275 ? 11.330 37.486 20.156 1.00 28.05 275 THR A C 1
ATOM 2208 O O . THR A 1 275 ? 10.730 38.183 20.971 1.00 28.05 275 THR A O 1
ATOM 2211 N N . ALA A 1 276 ? 10.695 36.620 19.361 1.00 29.48 276 ALA A N 1
ATOM 2212 C CA . ALA A 1 276 ? 9.281 36.231 19.479 1.00 29.48 276 ALA A CA 1
ATOM 2213 C C . ALA A 1 276 ? 9.100 34.787 18.929 1.00 29.48 276 ALA A C 1
ATOM 2215 O O . ALA A 1 276 ? 9.988 34.307 18.224 1.00 29.48 276 ALA A O 1
ATOM 2216 N N . PRO A 1 277 ? 8.064 34.024 19.323 1.00 30.59 277 PRO A N 1
ATOM 2217 C CA . PRO A 1 277 ? 8.193 33.188 20.516 1.00 30.59 277 PRO A CA 1
ATOM 2218 C C . PRO A 1 277 ? 7.997 31.682 20.260 1.00 30.59 277 PRO A C 1
ATOM 2220 O O . PRO A 1 277 ? 7.261 31.262 19.370 1.00 30.59 277 PRO A O 1
ATOM 2223 N N . ASN A 1 278 ? 8.597 30.860 21.128 1.00 29.44 278 ASN A N 1
ATOM 2224 C CA . ASN A 1 278 ? 8.248 29.443 21.268 1.00 29.44 278 ASN A CA 1
ATOM 2225 C C . ASN A 1 278 ? 6.853 29.286 21.888 1.00 29.44 278 ASN A C 1
ATOM 2227 O O . ASN A 1 278 ? 6.528 30.000 22.837 1.00 29.44 278 ASN A O 1
ATOM 2231 N N . GLY A 1 279 ? 6.089 28.275 21.461 1.00 24.16 279 GLY A N 1
ATOM 2232 C CA . GLY A 1 279 ? 4.909 27.856 22.220 1.00 24.16 279 GLY A CA 1
ATOM 2233 C C . GLY A 1 279 ? 3.893 26.983 21.490 1.00 24.16 279 GLY A C 1
ATOM 2234 O O . GLY A 1 279 ? 2.806 27.460 21.208 1.00 24.16 279 GLY A O 1
ATOM 2235 N N . PHE A 1 280 ? 4.189 25.694 21.299 1.00 26.28 280 PHE A N 1
ATOM 2236 C CA . PHE A 1 280 ? 3.167 24.639 21.390 1.00 26.28 280 PHE A CA 1
ATOM 2237 C C . PHE A 1 280 ? 3.801 23.373 21.975 1.00 26.28 280 PHE A C 1
ATOM 2239 O O . PHE A 1 280 ? 4.524 22.643 21.300 1.00 26.28 2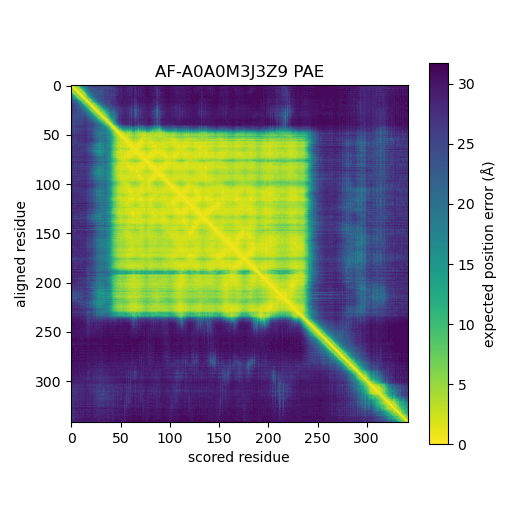80 PHE A O 1
ATOM 2246 N N . ALA A 1 281 ? 3.562 23.145 23.267 1.00 25.59 281 ALA A N 1
ATOM 2247 C CA . ALA A 1 281 ? 3.993 21.936 23.953 1.00 25.59 281 ALA A CA 1
ATOM 2248 C C . ALA A 1 281 ? 3.080 20.766 23.562 1.00 25.59 281 ALA A C 1
ATOM 2250 O O . ALA A 1 281 ? 1.860 20.864 23.678 1.00 25.59 281 ALA A O 1
ATOM 2251 N N . SER A 1 282 ? 3.669 19.652 23.128 1.00 26.75 282 SER A N 1
ATOM 2252 C CA . SER A 1 282 ? 2.928 18.410 22.902 1.00 26.75 282 SER A CA 1
ATOM 2253 C C . SER A 1 282 ? 2.873 17.621 24.208 1.00 26.75 282 SER A C 1
ATOM 2255 O O . SER A 1 282 ? 3.837 16.950 24.575 1.00 26.75 282 SER A O 1
ATOM 2257 N N . THR A 1 283 ? 1.755 17.709 24.926 1.00 25.64 283 THR A N 1
ATOM 2258 C CA . THR A 1 283 ? 1.519 16.932 26.148 1.00 25.64 283 THR A CA 1
ATOM 2259 C C . THR A 1 283 ? 1.410 15.448 25.805 1.00 25.64 283 THR A C 1
ATOM 2261 O O . THR A 1 283 ? 0.559 15.052 25.012 1.00 25.64 283 THR A O 1
ATOM 2264 N N . VAL A 1 284 ? 2.268 14.619 26.403 1.00 29.25 284 VAL A N 1
ATOM 2265 C CA . VAL A 1 284 ? 2.226 13.156 26.268 1.00 29.25 284 VAL A CA 1
ATOM 2266 C C . VAL A 1 284 ? 1.172 12.597 27.232 1.00 29.25 284 VAL A C 1
ATOM 2268 O O . VAL A 1 284 ? 1.345 12.758 28.441 1.00 29.25 284 VAL A O 1
ATOM 2271 N N . PRO A 1 285 ? 0.108 11.919 26.761 1.00 28.98 285 PRO A N 1
ATOM 2272 C CA . PRO A 1 285 ? -0.763 11.147 27.639 1.00 28.98 285 PRO A CA 1
ATOM 2273 C C . PRO A 1 285 ? -0.022 9.898 28.123 1.00 28.98 285 PRO A C 1
ATOM 2275 O O . PRO A 1 285 ? 0.592 9.185 27.326 1.00 28.98 285 PRO A O 1
ATOM 2278 N N . GLN A 1 286 ? -0.082 9.626 29.425 1.00 26.84 286 GLN A N 1
ATOM 2279 C CA . GLN A 1 286 ? 0.487 8.414 30.012 1.00 26.84 286 GLN A CA 1
ATOM 2280 C C . GLN A 1 286 ? -0.294 7.170 29.556 1.00 26.84 286 GLN A C 1
ATOM 2282 O O . GLN A 1 286 ? -1.514 7.200 29.400 1.00 26.84 286 GLN A O 1
ATOM 2287 N N . THR A 1 287 ? 0.422 6.071 29.326 1.00 30.62 287 THR A N 1
ATOM 2288 C CA . THR A 1 287 ? -0.133 4.773 28.915 1.00 30.62 287 THR A CA 1
ATOM 2289 C C . THR A 1 287 ? -0.812 4.032 30.070 1.00 30.62 287 THR A C 1
ATOM 2291 O O . THR A 1 287 ? -0.145 3.806 31.080 1.00 30.62 287 THR A O 1
ATOM 2294 N N . PRO A 1 288 ? -2.045 3.522 29.893 1.00 29.19 288 PRO A N 1
ATOM 2295 C CA . PRO A 1 288 ? -2.521 2.345 30.619 1.00 29.19 288 PRO A CA 1
ATOM 2296 C C . PRO A 1 288 ? -1.714 1.108 30.192 1.00 29.19 288 PRO A C 1
ATOM 2298 O O . PRO A 1 288 ? -1.345 0.980 29.020 1.00 29.19 288 PRO A O 1
ATOM 2301 N N . SER A 1 289 ? -1.426 0.208 31.129 1.00 34.06 289 SER A N 1
ATOM 2302 C CA . SER A 1 289 ? -0.469 -0.901 30.972 1.00 34.06 289 SER A CA 1
ATOM 2303 C C . SER A 1 289 ? -1.018 -2.161 30.282 1.00 34.06 289 SER A C 1
ATOM 2305 O O . SER A 1 289 ? -0.239 -3.029 29.889 1.00 34.06 289 SER A O 1
ATOM 2307 N N . ASP A 1 290 ? -2.333 -2.267 30.080 1.00 32.06 290 ASP A N 1
ATOM 2308 C CA . ASP A 1 290 ? -2.996 -3.584 30.145 1.00 32.06 290 ASP A CA 1
ATOM 2309 C C . ASP A 1 290 ? -3.371 -4.207 28.781 1.00 32.06 290 ASP A C 1
ATOM 2311 O O . ASP A 1 290 ? -4.138 -5.160 28.697 1.00 32.06 290 ASP A O 1
ATOM 2315 N N . ILE A 1 291 ? -2.795 -3.722 27.674 1.00 38.72 291 ILE A N 1
ATOM 2316 C CA . ILE A 1 291 ? -3.040 -4.282 26.319 1.00 38.72 291 ILE A CA 1
ATOM 2317 C C . ILE A 1 291 ? -2.155 -5.530 26.052 1.00 38.72 291 ILE A C 1
ATOM 2319 O O . ILE A 1 291 ? -2.252 -6.176 25.008 1.00 38.72 291 ILE A O 1
ATOM 2323 N N . GLY A 1 292 ? -1.274 -5.900 26.990 1.00 33.09 292 GLY A N 1
ATOM 2324 C CA . GLY A 1 292 ? -0.379 -7.056 26.860 1.00 33.09 292 GLY A CA 1
ATOM 2325 C C . GLY A 1 292 ? -1.067 -8.422 26.985 1.00 33.09 292 GLY A C 1
ATOM 2326 O O . GLY A 1 292 ? -0.627 -9.384 26.354 1.00 33.09 292 GLY A O 1
ATOM 2327 N N . GLU A 1 293 ? -2.147 -8.522 27.765 1.00 31.94 293 GLU A N 1
ATOM 2328 C CA . GLU A 1 293 ? -2.683 -9.822 28.198 1.00 31.94 293 GLU A CA 1
ATOM 2329 C C . GLU A 1 293 ? -3.633 -10.470 27.178 1.00 31.94 293 GLU A C 1
ATOM 2331 O O . GLU A 1 293 ? -3.524 -11.673 26.931 1.00 31.94 293 GLU A O 1
ATOM 2336 N N . CYS A 1 294 ? -4.463 -9.693 26.470 1.00 29.67 294 CYS A N 1
ATOM 2337 C CA . CYS A 1 294 ? -5.419 -10.230 25.485 1.00 29.67 294 CYS A CA 1
ATOM 2338 C C . CYS A 1 294 ? -4.756 -11.036 24.348 1.00 29.67 294 CYS A C 1
ATOM 2340 O O . CYS A 1 294 ? -5.352 -11.968 23.806 1.00 29.67 294 CYS A O 1
ATOM 2342 N N . ARG A 1 295 ? -3.502 -10.721 23.982 1.00 33.53 295 ARG A N 1
ATOM 2343 C CA . ARG A 1 295 ? -2.755 -11.481 22.961 1.00 33.53 295 ARG A CA 1
ATOM 2344 C C . ARG A 1 295 ? -2.248 -12.831 23.480 1.00 33.53 295 ARG A C 1
ATOM 2346 O O . ARG A 1 295 ? -2.044 -13.744 22.680 1.00 33.53 295 ARG A O 1
ATOM 2353 N N . ALA A 1 296 ? -2.042 -12.970 24.788 1.00 33.12 296 ALA A N 1
ATOM 2354 C CA . ALA A 1 296 ? -1.609 -14.226 25.388 1.00 33.12 296 ALA A CA 1
ATOM 2355 C C . ALA A 1 296 ? -2.752 -15.254 25.458 1.00 33.12 296 ALA A C 1
ATOM 2357 O O . ALA A 1 296 ? -2.483 -16.450 25.418 1.00 33.12 296 ALA A O 1
ATOM 2358 N N . GLU A 1 297 ? -4.015 -14.819 25.512 1.00 32.19 297 GLU A N 1
ATOM 2359 C CA . GLU A 1 297 ? -5.174 -15.720 25.620 1.00 32.19 297 GLU A CA 1
ATOM 2360 C C . GLU A 1 297 ? -5.596 -16.346 24.298 1.00 32.19 297 GLU A C 1
ATOM 2362 O O . GLU A 1 297 ? -5.802 -17.557 24.243 1.00 32.19 297 GLU A O 1
ATOM 2367 N N . ALA A 1 298 ? -5.603 -15.580 23.206 1.00 34.03 298 ALA A N 1
ATOM 2368 C CA . ALA A 1 298 ? -5.929 -16.111 21.879 1.00 34.03 298 ALA A CA 1
ATOM 2369 C C . ALA A 1 298 ? -4.954 -17.210 21.392 1.00 34.03 298 ALA A C 1
ATOM 2371 O O . ALA A 1 298 ? -5.303 -18.009 20.528 1.00 34.03 298 ALA A O 1
ATOM 2372 N N . LEU A 1 299 ? -3.740 -17.269 21.955 1.00 37.91 299 LEU A N 1
ATOM 2373 C CA . LEU A 1 299 ? -2.717 -18.286 21.667 1.00 37.91 299 LEU A CA 1
ATOM 2374 C C . LEU A 1 299 ? -2.621 -19.388 22.743 1.00 37.91 299 LEU A C 1
ATOM 2376 O O . LEU A 1 299 ? -1.801 -20.294 22.604 1.00 37.91 299 LEU A O 1
ATOM 2380 N N . ARG A 1 300 ? -3.453 -19.342 23.798 1.00 35.09 300 ARG A N 1
ATOM 2381 C CA . ARG A 1 300 ? -3.552 -20.390 24.835 1.00 35.09 300 ARG A CA 1
ATOM 2382 C C . ARG A 1 300 ? -4.483 -21.551 24.455 1.00 35.09 300 ARG A C 1
ATOM 2384 O O . ARG A 1 300 ? -4.628 -22.485 25.239 1.00 35.09 300 ARG A O 1
ATOM 2391 N N . GLY A 1 301 ? -5.054 -21.548 23.247 1.00 38.00 301 GLY A N 1
ATOM 2392 C CA . GLY A 1 301 ? -5.636 -22.752 22.651 1.00 38.00 301 GLY A CA 1
ATOM 2393 C C . GLY A 1 301 ? -4.553 -23.820 22.479 1.00 38.00 301 GLY A C 1
ATOM 2394 O O . GLY A 1 301 ? -3.592 -23.615 21.738 1.00 38.00 301 GLY A O 1
ATOM 2395 N N . ALA A 1 302 ? -4.675 -24.932 23.206 1.00 38.81 302 ALA A N 1
ATOM 2396 C CA . ALA A 1 302 ? -3.650 -25.967 23.268 1.00 38.81 302 ALA A CA 1
ATOM 2397 C C . ALA A 1 302 ? -3.489 -26.694 21.920 1.00 38.81 302 ALA A C 1
ATOM 2399 O O . ALA A 1 302 ? -4.203 -27.650 21.634 1.00 38.81 302 ALA A O 1
ATOM 2400 N N . VAL A 1 303 ? -2.519 -26.255 21.113 1.00 51.16 303 VAL A N 1
ATOM 2401 C CA . VAL A 1 303 ? -1.998 -27.041 19.985 1.00 51.16 303 VAL A CA 1
ATOM 2402 C C . VAL A 1 303 ? -1.330 -28.287 20.560 1.00 51.16 303 VAL A C 1
ATOM 2404 O O . VAL A 1 303 ? -0.389 -28.161 21.351 1.00 51.16 303 VAL A O 1
ATOM 2407 N N . ASP A 1 304 ? -1.810 -29.465 20.165 1.00 55.25 304 ASP A N 1
ATOM 2408 C CA . ASP A 1 304 ? -1.289 -30.754 20.621 1.00 55.25 304 ASP A CA 1
ATOM 2409 C C . ASP A 1 304 ? 0.234 -30.826 20.352 1.00 55.25 304 ASP A C 1
ATOM 2411 O O . ASP A 1 304 ? 0.681 -30.560 19.227 1.00 55.25 304 ASP A O 1
ATOM 2415 N N . PRO A 1 305 ? 1.074 -31.179 21.349 1.00 53.03 305 PRO A N 1
ATOM 2416 C CA . PRO A 1 305 ? 2.497 -31.447 21.134 1.00 53.03 305 PRO A CA 1
ATOM 2417 C C . PRO A 1 305 ? 2.788 -32.419 19.978 1.00 53.03 305 PRO A C 1
ATOM 2419 O O . PRO A 1 305 ? 3.864 -32.350 19.379 1.00 53.03 305 PRO A O 1
ATOM 2422 N N . ASN A 1 306 ? 1.845 -33.305 19.648 1.00 58.28 306 ASN A N 1
ATOM 2423 C CA . ASN A 1 306 ? 1.925 -34.218 18.517 1.00 58.28 306 ASN A CA 1
ATOM 2424 C C . ASN A 1 306 ? 1.754 -33.503 17.159 1.00 58.28 306 ASN A C 1
ATOM 2426 O O . ASN A 1 306 ? 2.515 -33.770 16.231 1.00 58.28 306 ASN A O 1
ATOM 2430 N N . GLU A 1 307 ? 0.840 -32.530 17.044 1.00 56.69 307 GLU A N 1
ATOM 2431 C CA . GLU A 1 307 ? 0.643 -31.743 15.814 1.00 56.69 307 GLU A CA 1
ATOM 2432 C C . GLU A 1 307 ? 1.886 -30.926 15.446 1.00 56.69 307 GLU A C 1
ATOM 2434 O O . GLU A 1 307 ? 2.262 -30.868 14.275 1.00 56.69 307 GLU A O 1
ATOM 2439 N N . ARG A 1 308 ? 2.584 -30.351 16.436 1.00 54.38 308 ARG A N 1
ATOM 2440 C CA . ARG A 1 308 ? 3.845 -29.625 16.190 1.00 54.38 308 ARG A CA 1
ATOM 2441 C C . ARG A 1 308 ? 4.900 -30.523 15.542 1.00 54.38 308 ARG A C 1
ATOM 2443 O O . ARG A 1 308 ? 5.505 -30.123 14.550 1.00 54.38 308 ARG A O 1
ATOM 2450 N N . LYS A 1 309 ? 5.060 -31.750 16.051 1.00 50.34 309 LYS A N 1
ATOM 2451 C CA . LYS A 1 309 ? 5.975 -32.750 15.478 1.00 50.34 309 LYS A CA 1
ATOM 2452 C C . LYS A 1 309 ? 5.552 -33.172 14.073 1.00 50.34 309 LYS A C 1
ATOM 2454 O O . LYS A 1 309 ? 6.409 -33.313 13.210 1.00 50.34 309 LYS A O 1
ATOM 2459 N N . ILE A 1 310 ? 4.251 -33.329 13.818 1.00 59.81 310 ILE A N 1
ATOM 2460 C CA . ILE A 1 310 ? 3.728 -33.658 12.482 1.00 59.81 310 ILE A CA 1
ATOM 2461 C C . ILE A 1 310 ? 4.040 -32.537 11.479 1.00 59.81 310 ILE A C 1
ATOM 2463 O O . ILE A 1 310 ? 4.488 -32.825 10.371 1.00 59.81 310 ILE A O 1
ATOM 2467 N N . VAL A 1 311 ? 3.869 -31.265 11.857 1.00 56.59 311 VAL A N 1
ATOM 2468 C CA . VAL A 1 311 ? 4.195 -30.122 10.985 1.00 56.59 311 VAL A CA 1
ATOM 2469 C C . VAL A 1 311 ? 5.696 -30.065 10.686 1.00 56.59 311 VAL A C 1
ATOM 2471 O O . VAL A 1 311 ? 6.077 -29.971 9.518 1.00 56.59 311 VAL A O 1
ATOM 2474 N N . GLU A 1 312 ? 6.543 -30.196 11.708 1.00 53.97 312 GLU A N 1
ATOM 2475 C CA . GLU A 1 312 ? 8.009 -30.184 11.591 1.00 53.97 312 GLU A CA 1
ATOM 2476 C C . GLU A 1 312 ? 8.521 -31.334 10.699 1.00 53.97 312 GLU A C 1
ATOM 2478 O O . GLU A 1 312 ? 9.313 -31.131 9.776 1.00 53.97 312 GLU A O 1
ATOM 2483 N N . MET A 1 313 ? 7.961 -32.531 10.888 1.00 53.50 313 MET A N 1
ATOM 2484 C CA . MET A 1 313 ? 8.266 -33.740 10.118 1.00 53.50 313 MET A CA 1
ATOM 2485 C C . MET A 1 313 ? 7.652 -33.737 8.702 1.00 53.50 313 MET A C 1
ATOM 2487 O O . MET A 1 313 ? 8.111 -34.476 7.828 1.00 53.50 313 MET A O 1
ATOM 2491 N N . SER A 1 314 ? 6.651 -32.890 8.426 1.00 55.19 314 SER A N 1
ATOM 2492 C CA . SER A 1 314 ? 6.111 -32.700 7.068 1.00 55.19 314 SER A CA 1
ATOM 2493 C C . SER A 1 314 ? 7.031 -31.862 6.167 1.00 55.19 314 SER A C 1
ATOM 2495 O O . SER A 1 314 ? 7.009 -32.028 4.945 1.00 55.19 314 SER A O 1
ATOM 2497 N N . TRP A 1 315 ? 7.855 -30.992 6.766 1.00 44.31 315 TRP A N 1
ATOM 2498 C CA . TRP A 1 315 ? 8.835 -30.156 6.067 1.00 44.31 315 TRP A CA 1
ATOM 2499 C C . TRP A 1 315 ? 10.175 -30.865 5.847 1.00 44.31 315 TRP A C 1
ATOM 2501 O O . TRP A 1 315 ? 10.704 -30.820 4.737 1.00 44.31 315 TRP A O 1
ATOM 2511 N N . SER A 1 316 ? 10.707 -31.559 6.860 1.00 57.88 316 SER A N 1
ATOM 2512 C CA . SER A 1 316 ? 12.015 -32.228 6.762 1.00 57.88 316 SER A CA 1
ATOM 2513 C C . SER A 1 316 ? 12.052 -33.327 5.694 1.00 57.88 316 SER A C 1
ATOM 2515 O O . SER A 1 316 ? 12.994 -33.391 4.912 1.00 57.88 316 SER A O 1
ATOM 2517 N N . ASN A 1 317 ? 10.992 -34.131 5.573 1.00 56.81 317 ASN A N 1
ATOM 2518 C CA . ASN A 1 317 ? 10.921 -35.244 4.615 1.00 56.81 317 ASN A CA 1
ATOM 2519 C C . ASN A 1 317 ? 10.810 -34.822 3.133 1.00 56.81 317 ASN A C 1
ATOM 2521 O O . ASN A 1 317 ? 10.806 -35.685 2.256 1.00 56.81 317 ASN A O 1
ATOM 2525 N N . ARG A 1 318 ? 10.681 -33.522 2.828 1.00 54.19 318 ARG A N 1
ATOM 2526 C CA . ARG A 1 318 ? 10.604 -32.998 1.447 1.00 54.19 318 ARG A CA 1
ATOM 2527 C C . ARG A 1 318 ? 11.875 -32.292 0.980 1.00 54.19 318 ARG A C 1
ATOM 2529 O O . ARG A 1 318 ? 11.961 -31.935 -0.192 1.00 54.19 318 ARG A O 1
ATOM 2536 N N . ILE A 1 319 ? 12.842 -32.091 1.871 1.00 52.25 319 ILE A N 1
ATOM 2537 C CA . ILE A 1 319 ? 14.128 -31.476 1.554 1.00 52.25 319 ILE A CA 1
ATOM 2538 C C . ILE A 1 319 ? 15.171 -32.588 1.599 1.00 52.25 319 ILE A C 1
ATOM 2540 O O . ILE A 1 319 ? 15.490 -33.108 2.665 1.00 52.25 319 ILE A O 1
ATOM 2544 N N . GLY A 1 320 ? 15.695 -32.965 0.431 1.00 63.62 320 GLY A N 1
ATOM 2545 C CA . GLY A 1 320 ? 16.878 -33.818 0.372 1.00 63.62 320 GLY A CA 1
ATOM 2546 C C . GLY A 1 320 ? 18.025 -33.102 1.077 1.00 63.62 320 GLY A C 1
ATOM 2547 O O . GLY A 1 320 ? 18.354 -31.974 0.712 1.00 63.62 320 GLY A O 1
ATOM 2548 N N . VAL A 1 321 ? 18.591 -33.728 2.108 1.00 63.41 321 VAL A N 1
ATOM 2549 C CA . VAL A 1 321 ? 19.708 -33.152 2.861 1.00 63.41 321 VAL A CA 1
ATOM 2550 C C . VAL A 1 321 ? 20.970 -33.294 2.015 1.00 63.41 321 VAL A C 1
ATOM 2552 O O . VAL A 1 321 ? 21.654 -34.314 2.071 1.00 63.41 321 VAL A O 1
ATOM 2555 N N . ASP A 1 322 ? 21.247 -32.280 1.200 1.00 64.31 322 ASP A N 1
ATOM 2556 C CA . ASP A 1 322 ? 22.530 -32.146 0.521 1.00 64.31 322 ASP A CA 1
ATOM 2557 C C . ASP A 1 322 ? 23.558 -31.623 1.530 1.00 64.31 322 ASP A C 1
ATOM 2559 O O . ASP A 1 322 ? 23.443 -30.507 2.041 1.00 64.31 322 ASP A O 1
ATOM 2563 N N . LEU A 1 323 ? 24.522 -32.479 1.867 1.00 73.12 323 LEU A N 1
ATOM 2564 C CA . LEU A 1 323 ? 25.660 -32.142 2.721 1.00 73.12 323 LEU A CA 1
ATOM 2565 C C . LEU A 1 323 ? 26.904 -31.781 1.899 1.00 73.12 323 LEU A C 1
ATOM 2567 O O . LEU A 1 323 ? 27.936 -31.497 2.501 1.00 73.12 323 LEU A O 1
ATOM 2571 N N . THR A 1 324 ? 26.834 -31.815 0.561 1.00 70.44 324 THR A N 1
ATOM 2572 C CA . THR A 1 324 ? 27.993 -31.497 -0.276 1.00 70.44 324 THR A CA 1
ATOM 2573 C C . THR A 1 324 ? 28.256 -29.995 -0.266 1.00 70.44 324 THR A C 1
ATOM 2575 O O . THR A 1 324 ? 27.397 -29.180 -0.603 1.00 70.44 324 THR A O 1
ATOM 2578 N N . LEU A 1 325 ? 29.461 -29.619 0.149 1.00 66.44 325 LEU A N 1
ATOM 2579 C CA . LEU A 1 325 ? 29.962 -28.257 0.040 1.00 66.44 325 LEU A CA 1
ATOM 2580 C C . LEU A 1 325 ? 30.526 -28.064 -1.370 1.00 66.44 325 LEU A C 1
ATOM 2582 O O . LEU A 1 325 ? 31.065 -28.995 -1.965 1.00 66.44 325 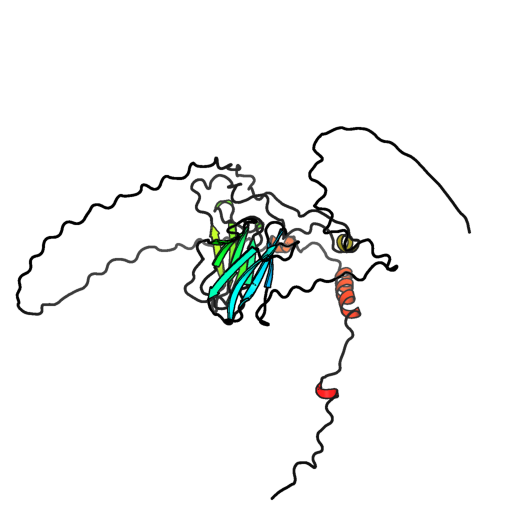LEU A O 1
ATOM 2586 N N . GLU A 1 326 ? 30.484 -26.844 -1.915 1.00 63.66 326 GLU A N 1
ATOM 2587 C CA . GLU A 1 326 ? 31.082 -26.594 -3.242 1.00 63.66 326 GLU A CA 1
ATOM 2588 C C . GLU A 1 326 ? 32.599 -26.870 -3.272 1.00 63.66 326 GLU A C 1
ATOM 2590 O O . GLU A 1 326 ? 33.160 -27.170 -4.325 1.00 63.66 326 GLU A O 1
ATOM 2595 N N . GLN A 1 327 ? 33.245 -26.852 -2.101 1.00 64.81 327 GLN A N 1
ATOM 2596 C CA . GLN A 1 327 ? 34.647 -27.222 -1.902 1.00 64.81 327 GLN A CA 1
ATOM 2597 C C . GLN A 1 327 ? 34.921 -28.716 -2.146 1.00 64.81 327 GLN A C 1
ATOM 2599 O O . GLN A 1 327 ? 36.007 -29.045 -2.614 1.00 64.81 327 GLN A O 1
ATOM 2604 N N . ASP A 1 328 ? 33.941 -29.608 -1.951 1.00 72.56 328 ASP A N 1
ATOM 2605 C CA . ASP A 1 328 ? 34.095 -31.058 -2.179 1.00 72.56 328 ASP A CA 1
ATOM 2606 C C . ASP A 1 328 ? 34.299 -31.409 -3.668 1.00 72.56 328 ASP A C 1
ATOM 2608 O O . ASP A 1 328 ? 34.599 -32.552 -4.016 1.00 72.56 328 ASP A O 1
ATOM 2612 N N . ARG A 1 329 ? 34.105 -30.432 -4.568 1.00 70.12 329 ARG A N 1
ATOM 2613 C CA . ARG A 1 329 ? 34.277 -30.565 -6.024 1.00 70.12 329 ARG A CA 1
ATOM 2614 C C . ARG A 1 329 ? 35.509 -29.839 -6.568 1.00 70.12 329 ARG A C 1
ATOM 2616 O O . ARG A 1 329 ? 35.742 -29.898 -7.774 1.00 70.12 329 ARG A O 1
ATOM 2623 N N . MET A 1 330 ? 36.296 -29.170 -5.724 1.00 65.25 330 MET A N 1
ATOM 2624 C CA . MET A 1 330 ? 37.584 -28.614 -6.138 1.00 65.25 330 MET A CA 1
ATOM 2625 C C . MET A 1 330 ? 38.663 -29.695 -6.075 1.00 65.25 330 MET A C 1
ATOM 2627 O O . MET A 1 330 ? 39.047 -30.145 -4.998 1.00 65.25 330 MET A O 1
ATOM 2631 N N . GLN A 1 331 ? 39.191 -30.080 -7.238 1.00 70.75 331 GLN A N 1
ATOM 2632 C CA . GLN A 1 331 ? 40.528 -30.666 -7.286 1.00 70.75 331 GLN A CA 1
ATOM 2633 C C . GLN A 1 331 ? 41.527 -29.591 -6.845 1.00 70.75 331 GLN A C 1
ATOM 2635 O O . GLN A 1 331 ? 41.432 -28.443 -7.286 1.00 70.75 331 GLN A O 1
ATOM 2640 N N . GLY A 1 332 ? 42.446 -29.954 -5.949 1.00 63.69 332 GLY A N 1
ATOM 2641 C CA . GLY A 1 332 ? 43.561 -29.082 -5.595 1.00 63.69 332 GLY A CA 1
ATOM 2642 C C . GLY A 1 332 ? 44.408 -28.790 -6.831 1.00 63.69 332 GLY A C 1
ATOM 2643 O O . GLY A 1 332 ? 44.566 -29.656 -7.689 1.00 63.69 332 GLY A O 1
ATOM 2644 N N . VAL A 1 333 ? 44.924 -27.566 -6.924 1.00 58.34 333 VAL A N 1
ATOM 2645 C CA . VAL A 1 333 ? 45.969 -27.229 -7.896 1.00 58.34 333 VAL A CA 1
ATOM 2646 C C . VAL A 1 333 ? 47.263 -27.866 -7.391 1.00 58.34 333 VAL A C 1
ATOM 2648 O O . VAL A 1 333 ? 47.576 -27.709 -6.209 1.00 58.34 333 VAL A O 1
ATOM 2651 N N . ASP A 1 334 ? 47.975 -28.606 -8.243 1.00 57.84 334 ASP A N 1
ATOM 2652 C CA . ASP A 1 334 ? 49.235 -29.250 -7.859 1.00 57.84 334 ASP A CA 1
ATOM 2653 C C . ASP A 1 334 ? 50.273 -28.200 -7.422 1.00 57.84 334 ASP A C 1
ATOM 2655 O O . ASP A 1 334 ? 50.444 -27.159 -8.059 1.00 57.84 334 ASP A O 1
ATOM 2659 N N . GLU A 1 335 ? 50.991 -28.475 -6.329 1.00 59.75 335 GLU A N 1
ATOM 2660 C CA . GLU A 1 335 ? 51.947 -27.526 -5.732 1.00 59.75 335 GLU A CA 1
ATOM 2661 C C . GLU A 1 335 ? 53.209 -27.293 -6.594 1.00 59.75 335 GLU A C 1
ATOM 2663 O O . GLU A 1 335 ? 54.012 -26.414 -6.280 1.00 59.75 335 GLU A O 1
ATOM 2668 N N . GLU A 1 336 ? 53.385 -28.037 -7.693 1.00 56.78 336 GLU A N 1
ATOM 2669 C CA . GLU A 1 336 ? 54.534 -27.911 -8.603 1.00 56.78 336 GLU A CA 1
ATOM 2670 C C . GLU A 1 336 ? 54.484 -26.653 -9.502 1.00 56.78 336 GLU A C 1
ATOM 2672 O O . GLU A 1 336 ? 55.511 -26.264 -10.052 1.00 56.78 336 GLU A O 1
ATOM 2677 N N . GLU A 1 337 ? 53.348 -25.946 -9.602 1.00 54.44 337 GLU A N 1
ATOM 2678 C CA . GLU A 1 337 ? 53.177 -24.767 -10.483 1.00 54.44 337 GLU A CA 1
ATOM 2679 C C . GLU A 1 337 ? 53.773 -23.443 -9.921 1.00 54.44 337 GLU A C 1
ATOM 2681 O O . GLU A 1 337 ? 53.417 -22.353 -10.364 1.00 54.44 337 GLU A O 1
ATOM 2686 N N . TRP A 1 338 ? 54.684 -23.510 -8.936 1.00 58.34 338 TRP A N 1
ATOM 2687 C CA . TRP A 1 338 ? 55.259 -22.335 -8.242 1.00 58.34 338 TRP A CA 1
ATOM 2688 C C . TRP A 1 338 ? 56.787 -22.155 -8.366 1.00 58.34 338 TRP A C 1
ATOM 2690 O O . TRP A 1 338 ? 57.343 -21.281 -7.697 1.00 58.34 338 TRP A O 1
ATOM 2700 N N . TYR A 1 339 ? 57.477 -22.936 -9.210 1.00 60.59 339 TYR A N 1
ATOM 2701 C CA . TYR A 1 339 ? 58.948 -22.896 -9.342 1.00 60.59 339 TYR A CA 1
ATOM 2702 C C . TYR A 1 339 ? 59.487 -22.744 -10.785 1.00 60.59 339 TYR A C 1
ATOM 2704 O O . TYR A 1 339 ? 60.464 -23.387 -11.158 1.00 60.59 339 TYR A O 1
ATOM 2712 N N . GLU A 1 340 ? 58.921 -21.808 -11.551 1.00 56.03 340 GLU A N 1
ATOM 2713 C CA . GLU A 1 340 ? 59.539 -21.161 -12.729 1.00 56.03 340 GLU A CA 1
ATOM 2714 C C . GLU A 1 340 ? 59.214 -19.648 -12.613 1.00 56.03 340 GLU A C 1
ATOM 2716 O O . GLU A 1 340 ? 58.053 -19.298 -12.414 1.00 56.03 340 GLU A O 1
ATOM 2721 N N . ASP A 1 341 ? 60.122 -18.663 -12.605 1.00 52.00 341 ASP A N 1
ATOM 2722 C CA . ASP A 1 341 ? 61.579 -18.602 -12.819 1.00 52.00 341 ASP A CA 1
ATOM 2723 C C . ASP A 1 341 ? 62.266 -17.723 -11.740 1.00 52.00 341 ASP A C 1
ATOM 2725 O O . ASP A 1 341 ? 61.633 -16.830 -11.165 1.00 52.00 341 ASP A O 1
ATOM 2729 N N . LEU A 1 342 ? 63.581 -17.909 -11.523 1.00 46.44 342 LEU A N 1
ATOM 2730 C CA . LEU A 1 342 ? 64.453 -17.025 -10.721 1.00 46.44 342 LEU A CA 1
ATOM 2731 C C . LEU A 1 342 ? 65.789 -16.742 -11.432 1.00 46.44 342 LEU A C 1
ATOM 2733 O O . LEU A 1 342 ? 66.419 -17.723 -11.888 1.00 46.44 342 LEU A O 1
#

Mean predicted aligned error: 18.91 Å

Nearest PDB structures (foldseek):
  7sty-assembly1_A  TM=9.134E-01  e=7.557E-14  Homo sapiens
  2b4e-assembly1_A  TM=9.462E-01  e=1.925E-13  Mus musculus
  7kyx-assembly1_A  TM=9.427E-01  e=4.946E-12  Homo sapiens
  4ozu-assembly1_A  TM=8.902E-01  e=1.583E-10  Toxoplasma gondii
  3fgb-assembly2_B  TM=4.727E-01  e=5.075E-02  Bacteroides thetaiotaomicron